Protein AF-A0A603BIN3-F1 (afdb_monomer_lite)

InterPro domains:
  IPR022747 Salmonella outer protein D [PF11047] (1-316)

Foldseek 3Di:
DWFWFAPDPPDIDTHDLLLVLQCLDPPLCSNLPDPCPPVVCVVPDPVCSSVVSVVSSCQLQNDPDDDDDPFDFQCSVLLSLQSLLSRLVRTDPVQSVQFDWDADPVNQKTFTGRNNDGSDMDGPLSNLLADPPFDFDDDDPLLVVLLSVLSNLLSVCCRHPVVLVNVHPVSSLCSSQVDPVNLQSVCCVFPVPADLPHDAFEDDPPDDPVLQQLLCLLPLRHGDLQASQLQKGWDDDPNDIDIAGRGLSSLLSNPPGDRGNVCRHVSSVSSVSSVRSRVSCVVSVVVNVVVVVVRCVVRVNDSQYDHPSHHPNHNGD

Secondary structure (DSSP, 8-state):
--EEEE-STT-EEEE-HHHHHHHT-S-HHHHH--TT-HHHHTTS-GGGHHHHHHHHHHHHH-S---SPPSS-B--HHHHHHHHHHHHHHHB-HHHHTTEEEEE-TTS-EEEEEETTEEEEEEEHHHHHT--TT---PPPPHHHHHHHHHHHHHHHHHHHH-THHHHH-HHHHHHHHHT-HHHHHHHHHHH-TTS-TTPPPEEP-----HHHHHHHGGGGTT---TTTTTTTEEEEEETTEEEEEEPPHHHHHHHHT---BGGGHHHHHHHHHHHHHHHHHHHHTHHHHHHHHHHHHHHTTT---EEBTTB---SS--

Radius of gyration: 22.63 Å; chains: 1; bounding box: 51×46×71 Å

Sequence (317 aa):
MPVTLSFGNHHNYTLNESRLAHLLSADKEKAIHMGKWDKVQDHFRAEKKDHALDVLYAIIHGQGRGEPGEMEVNVEDMGKIYAFKRLQHLACPAHQDLFNIKMDASQTQFLFMVGDTVISQSKIQDILNISDNAMVASMSREERQLFLRICEMIGATMTWHPELLQGSVSTLRKEVTSNVQIKAAVYEMMRPAEAPDHQFIEWQDTLTENEKSMLACINAGNFDTITQFCKIGYREVQGEVAFSMVHPCISYLLHTYSPFAEFKETNAGFLNKLNQDYNDYHTNKMFIDVILENIYLTHERSLHIGKNGCSRNILLA

Structure (mmCIF, N/CA/C/O backbone):
data_AF-A0A603BIN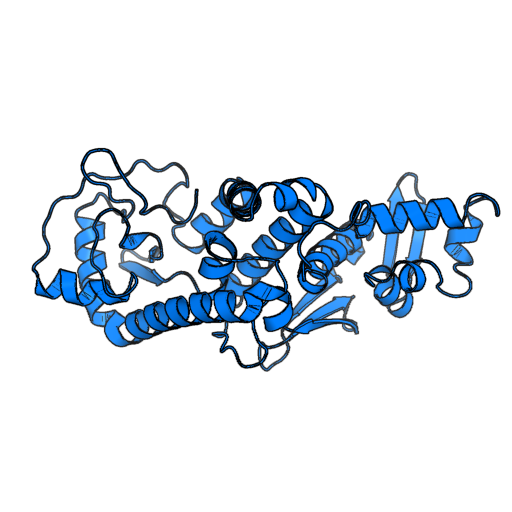3-F1
#
_entry.id   AF-A0A603BIN3-F1
#
loop_
_atom_site.group_PDB
_atom_site.id
_atom_site.type_symbol
_atom_site.label_atom_id
_atom_site.label_alt_id
_atom_site.label_comp_id
_atom_site.label_asym_id
_atom_site.label_entity_id
_atom_site.label_seq_id
_atom_site.pdbx_PDB_ins_code
_atom_site.Cartn_x
_atom_site.Cartn_y
_atom_site.Cartn_z
_atom_site.occupancy
_atom_site.B_iso_or_equiv
_atom_site.auth_seq_id
_atom_site.auth_comp_id
_atom_site.auth_asym_id
_atom_site.auth_atom_id
_atom_site.pdbx_PDB_model_num
ATOM 1 N N . MET A 1 1 ? 21.151 -15.759 -16.822 1.00 70.12 1 MET A N 1
ATOM 2 C CA . MET A 1 1 ? 20.086 -16.384 -17.613 1.00 70.12 1 MET A CA 1
ATOM 3 C C . MET A 1 1 ? 19.384 -15.336 -18.464 1.00 70.12 1 MET A C 1
ATOM 5 O O . MET A 1 1 ? 18.870 -14.363 -17.924 1.00 70.12 1 MET A O 1
ATOM 9 N N . PRO A 1 2 ? 19.374 -15.504 -19.792 1.00 79.31 2 PRO A N 1
ATOM 10 C CA . PRO A 1 2 ? 18.749 -14.529 -20.665 1.00 79.31 2 PRO A CA 1
ATOM 11 C C . PRO A 1 2 ? 17.214 -14.634 -20.625 1.00 79.31 2 PRO A C 1
ATOM 13 O O . PRO A 1 2 ? 16.666 -15.731 -20.556 1.00 79.31 2 PRO A O 1
ATOM 16 N N . VAL A 1 3 ? 16.530 -13.493 -20.698 1.00 80.94 3 VAL A N 1
ATOM 17 C CA . VAL A 1 3 ? 15.067 -13.381 -20.726 1.00 80.94 3 VAL A CA 1
ATOM 18 C C . VAL A 1 3 ? 14.608 -12.971 -22.110 1.00 80.94 3 VAL A C 1
ATOM 20 O O . VAL A 1 3 ? 15.116 -12.015 -22.693 1.00 80.94 3 VAL A O 1
ATOM 23 N N . THR A 1 4 ? 13.598 -13.663 -22.619 1.00 81.44 4 THR A N 1
ATOM 24 C CA . THR A 1 4 ? 12.912 -13.279 -23.853 1.00 81.44 4 THR A CA 1
ATOM 25 C C . THR A 1 4 ? 11.761 -12.316 -23.565 1.00 81.44 4 THR A C 1
ATOM 27 O O . THR A 1 4 ? 10.825 -12.677 -22.853 1.00 81.44 4 THR A O 1
ATOM 30 N N . LEU A 1 5 ? 11.835 -11.111 -24.133 1.00 79.00 5 LEU A N 1
ATOM 31 C CA . LEU A 1 5 ? 10.734 -10.153 -24.226 1.00 79.00 5 LEU A CA 1
ATOM 32 C C . LEU A 1 5 ? 9.906 -10.421 -25.490 1.00 79.00 5 LEU A C 1
ATOM 34 O O . LEU A 1 5 ? 10.480 -10.707 -26.539 1.00 79.00 5 LEU A O 1
ATOM 38 N N . SER A 1 6 ? 8.584 -10.304 -25.404 1.00 77.25 6 SER A N 1
ATOM 39 C CA . SER A 1 6 ? 7.621 -10.505 -26.488 1.00 77.25 6 SER A CA 1
ATOM 40 C C . SER A 1 6 ? 6.896 -9.196 -26.796 1.00 77.25 6 SER A C 1
ATOM 42 O O . SER A 1 6 ? 6.172 -8.673 -25.954 1.00 77.25 6 SER A O 1
ATOM 44 N N . PHE A 1 7 ? 7.026 -8.706 -28.030 1.00 68.88 7 PHE A N 1
ATOM 45 C CA . PHE A 1 7 ? 6.393 -7.459 -28.491 1.00 68.88 7 PHE A CA 1
ATOM 46 C C . PHE A 1 7 ? 5.189 -7.697 -29.418 1.00 68.88 7 PHE A C 1
ATOM 48 O O . PHE A 1 7 ? 4.748 -6.790 -30.121 1.00 68.88 7 PHE A O 1
ATOM 55 N N . GLY A 1 8 ? 4.646 -8.920 -29.424 1.00 62.53 8 GLY A N 1
ATOM 56 C CA . GLY A 1 8 ? 3.551 -9.324 -30.311 1.00 62.53 8 GLY A CA 1
ATOM 57 C C . GLY A 1 8 ? 4.027 -9.740 -31.709 1.00 62.53 8 GLY A C 1
ATOM 58 O O . GLY A 1 8 ? 5.200 -9.610 -32.058 1.00 62.53 8 GLY A O 1
ATOM 59 N N . ASN A 1 9 ? 3.122 -10.307 -32.515 1.00 61.75 9 ASN A N 1
ATOM 60 C CA . ASN A 1 9 ? 3.393 -10.756 -33.892 1.00 61.75 9 ASN A CA 1
ATOM 61 C C . ASN A 1 9 ? 4.650 -11.643 -34.040 1.00 61.75 9 ASN A C 1
ATOM 63 O O . ASN A 1 9 ? 5.396 -11.490 -35.002 1.00 61.75 9 ASN A O 1
ATOM 67 N N . HIS A 1 10 ? 4.919 -12.535 -33.078 1.00 61.03 10 HIS A N 1
ATOM 68 C CA . HIS A 1 10 ? 6.111 -13.405 -33.023 1.00 61.03 10 HIS A CA 1
ATOM 69 C C . HIS A 1 10 ? 7.473 -12.686 -32.942 1.00 61.03 10 HIS A C 1
ATOM 71 O O . HIS A 1 10 ? 8.512 -13.321 -33.127 1.00 61.03 10 HIS A O 1
ATOM 77 N N . HIS A 1 11 ? 7.498 -11.389 -32.625 1.00 67.62 11 HIS A N 1
ATOM 78 C CA . HIS A 1 11 ? 8.741 -10.648 -32.421 1.00 67.62 11 HIS A CA 1
ATOM 79 C C . HIS A 1 11 ? 9.202 -10.809 -30.970 1.00 67.62 11 HIS A C 1
ATOM 81 O O . HIS A 1 11 ? 8.658 -10.196 -30.048 1.00 67.62 11 HIS A O 1
ATOM 87 N N . ASN A 1 12 ? 10.210 -11.661 -30.792 1.00 72.06 12 ASN A N 1
ATOM 88 C CA . ASN A 1 12 ? 10.775 -12.037 -29.504 1.00 72.06 12 ASN A CA 1
ATOM 89 C C . ASN A 1 12 ? 12.244 -11.613 -29.422 1.00 72.06 12 ASN A C 1
ATOM 91 O O . ASN A 1 12 ? 13.013 -11.877 -30.346 1.00 72.06 12 ASN A O 1
ATOM 95 N N . TYR A 1 13 ? 12.658 -11.027 -28.298 1.00 73.50 13 TYR A N 1
ATOM 96 C CA . TYR A 1 13 ? 14.035 -10.581 -28.093 1.00 73.50 13 TYR A CA 1
ATOM 97 C C . TYR A 1 13 ? 14.613 -11.099 -26.798 1.00 73.50 13 TYR A C 1
ATOM 99 O O . TYR A 1 13 ? 14.139 -10.795 -25.708 1.00 73.50 13 TYR A O 1
ATOM 107 N N . THR A 1 14 ? 15.695 -11.847 -26.933 1.00 78.31 14 THR A N 1
ATOM 108 C CA . THR A 1 14 ? 16.419 -12.416 -25.808 1.00 78.31 14 THR A CA 1
ATOM 109 C C . THR A 1 14 ? 17.471 -11.424 -25.314 1.00 78.31 14 THR A C 1
ATOM 111 O O . THR A 1 14 ? 18.446 -11.130 -26.010 1.00 78.31 14 THR A O 1
ATOM 114 N N . LEU A 1 15 ? 17.261 -10.899 -24.110 1.00 78.31 15 LEU A N 1
ATOM 115 C CA . LEU A 1 15 ? 18.126 -9.946 -23.423 1.00 78.31 15 LEU A CA 1
ATOM 116 C C . LEU A 1 15 ? 18.819 -10.617 -22.237 1.00 78.31 15 LEU A C 1
ATOM 118 O O . LEU A 1 15 ? 18.271 -11.518 -21.613 1.00 78.31 15 LEU A O 1
ATOM 122 N N . ASN A 1 16 ? 20.034 -10.176 -21.922 1.00 82.94 16 ASN A N 1
ATOM 123 C CA . ASN A 1 16 ? 20.715 -10.558 -20.687 1.00 82.94 16 ASN A CA 1
ATOM 124 C C . ASN A 1 16 ? 20.415 -9.546 -19.568 1.00 82.94 16 ASN A C 1
ATOM 126 O O . ASN A 1 16 ? 19.819 -8.494 -19.795 1.00 82.94 16 ASN A O 1
ATOM 130 N N . GLU A 1 17 ? 20.865 -9.856 -18.362 1.00 81.44 17 GLU A N 1
ATOM 131 C CA . GLU A 1 17 ? 20.575 -9.096 -17.147 1.00 81.44 17 GLU A CA 1
ATOM 132 C C . GLU A 1 17 ? 21.136 -7.677 -17.180 1.00 81.44 17 GLU A C 1
ATOM 134 O O . GLU A 1 17 ? 20.460 -6.748 -16.752 1.00 81.44 17 GLU A O 1
ATOM 139 N N . SER A 1 18 ? 22.325 -7.485 -17.761 1.00 81.12 18 SER A N 1
ATOM 140 C CA . SER A 1 18 ? 22.892 -6.148 -17.967 1.00 81.12 18 SER A CA 1
ATOM 141 C C . SER A 1 18 ? 21.968 -5.289 -18.839 1.00 81.12 18 SER A C 1
ATOM 143 O O . SER A 1 18 ? 21.665 -4.157 -18.478 1.00 81.12 18 SER A O 1
ATOM 145 N N . ARG A 1 19 ? 21.427 -5.835 -19.937 1.00 78.50 19 ARG A N 1
ATOM 146 C CA . ARG A 1 19 ? 20.464 -5.116 -20.790 1.00 78.50 19 ARG A CA 1
ATOM 147 C C . ARG A 1 19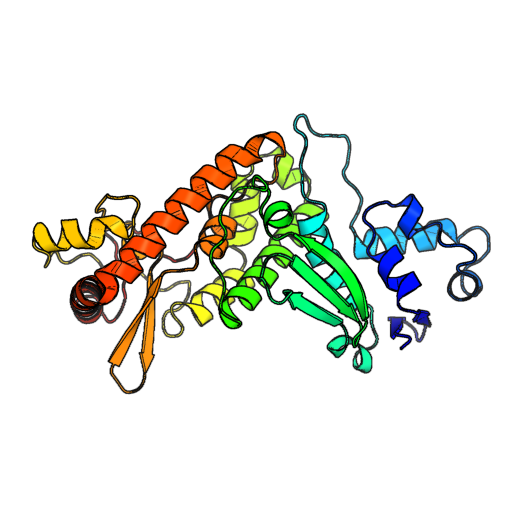 ? 19.158 -4.791 -20.077 1.00 78.50 19 ARG A C 1
ATOM 149 O O . ARG A 1 19 ? 18.633 -3.698 -20.254 1.00 78.50 19 ARG A O 1
ATOM 156 N N . LEU A 1 20 ? 18.663 -5.698 -19.240 1.00 81.50 20 LEU A N 1
ATOM 157 C CA . LEU A 1 20 ? 17.475 -5.442 -18.422 1.00 81.50 20 LEU A CA 1
ATOM 158 C C . LEU A 1 20 ? 17.729 -4.354 -17.366 1.00 81.50 20 LEU A C 1
ATOM 160 O O . LEU A 1 20 ? 16.880 -3.489 -17.182 1.00 81.50 20 LEU A O 1
ATOM 164 N N . ALA A 1 21 ? 18.903 -4.350 -16.725 1.00 82.00 21 ALA A N 1
ATOM 165 C CA . ALA A 1 21 ? 19.296 -3.329 -15.750 1.00 82.00 21 ALA A CA 1
ATOM 166 C C . ALA A 1 21 ? 19.332 -1.922 -16.366 1.00 82.00 21 ALA A C 1
ATOM 168 O O . ALA A 1 21 ? 18.879 -0.955 -15.760 1.00 82.00 21 ALA A O 1
ATOM 169 N N . HIS A 1 22 ? 19.839 -1.812 -17.591 1.00 82.62 22 HIS A N 1
ATOM 170 C CA . HIS A 1 22 ? 19.834 -0.558 -18.334 1.00 82.62 22 HIS A CA 1
ATOM 171 C C . HIS A 1 22 ? 18.425 -0.137 -18.767 1.00 82.62 22 HIS A C 1
ATOM 173 O O . HIS A 1 22 ? 18.087 1.025 -18.585 1.00 82.62 22 HIS A O 1
ATOM 179 N N . LEU A 1 23 ? 17.580 -1.052 -19.265 1.00 81.44 23 LEU A N 1
ATOM 180 C CA . LEU A 1 23 ? 16.178 -0.732 -19.584 1.00 81.44 23 LEU A CA 1
ATOM 181 C C . LEU A 1 23 ? 15.398 -0.220 -18.365 1.00 81.44 23 LEU A C 1
ATOM 183 O O . LEU A 1 23 ? 14.496 0.597 -18.516 1.00 81.44 23 LEU A O 1
ATOM 187 N N . LEU A 1 24 ? 15.745 -0.692 -17.167 1.00 84.50 24 LEU A N 1
ATOM 188 C CA . LEU A 1 24 ? 15.147 -0.252 -15.907 1.00 84.50 24 LEU A CA 1
ATOM 189 C C . LEU A 1 24 ? 15.676 1.114 -15.422 1.00 84.50 24 LEU A C 1
ATOM 191 O O . LEU A 1 24 ? 15.134 1.673 -14.472 1.00 84.50 24 LEU A O 1
ATOM 195 N N . SER A 1 25 ? 16.721 1.664 -16.045 1.00 81.12 25 SER A N 1
ATOM 196 C CA . SER A 1 25 ? 17.271 2.978 -15.697 1.00 81.12 25 SER A CA 1
ATOM 197 C C . SER A 1 25 ? 16.285 4.099 -16.028 1.00 81.12 25 SER A C 1
ATOM 199 O O . SER A 1 25 ? 15.786 4.159 -17.149 1.00 81.12 25 SER A O 1
ATOM 201 N N . ALA A 1 26 ? 16.062 5.016 -15.083 1.00 78.25 26 ALA A N 1
ATOM 202 C CA . ALA A 1 26 ? 15.279 6.235 -15.312 1.00 78.25 26 ALA A CA 1
ATOM 203 C C . ALA A 1 26 ? 16.036 7.282 -16.152 1.00 78.25 26 ALA A C 1
ATOM 205 O O . ALA A 1 26 ? 15.433 8.176 -16.736 1.00 78.25 26 ALA A O 1
ATOM 206 N N . ASP A 1 27 ? 17.365 7.180 -16.232 1.00 79.38 27 ASP A N 1
ATOM 207 C CA . ASP A 1 27 ? 18.155 7.948 -17.192 1.00 79.38 27 ASP A CA 1
ATOM 208 C C . ASP A 1 27 ? 17.904 7.402 -18.605 1.00 79.38 27 ASP A C 1
ATOM 210 O O . ASP A 1 27 ? 18.324 6.287 -18.941 1.00 79.38 27 ASP A O 1
ATOM 214 N N . LYS A 1 28 ? 17.218 8.214 -19.418 1.00 76.75 28 LYS A N 1
ATOM 215 C CA . LYS A 1 28 ? 16.859 7.907 -20.803 1.00 76.75 28 LYS A CA 1
ATOM 216 C C . LYS A 1 28 ? 18.087 7.644 -21.672 1.00 76.75 28 LYS A C 1
ATOM 218 O O . LYS A 1 28 ? 18.056 6.704 -22.464 1.00 76.75 28 LYS A O 1
ATOM 223 N N . GLU A 1 29 ? 19.166 8.412 -21.520 1.00 74.81 29 GLU A N 1
ATOM 224 C CA . GLU A 1 29 ? 20.391 8.174 -22.288 1.00 74.81 29 GLU A CA 1
ATOM 225 C C . GLU A 1 29 ? 20.991 6.824 -21.910 1.00 74.81 29 GLU A C 1
ATOM 227 O O . GLU A 1 29 ? 21.304 6.022 -22.784 1.00 74.81 29 GLU A O 1
ATOM 232 N N . LYS A 1 30 ? 21.058 6.502 -20.618 1.00 74.44 30 LYS A N 1
ATOM 233 C CA . LYS A 1 30 ? 21.558 5.200 -20.153 1.00 74.44 30 LYS A CA 1
ATOM 234 C C . LYS A 1 30 ? 20.664 4.019 -20.556 1.00 74.44 30 LYS A C 1
ATOM 236 O O . LYS A 1 30 ? 21.187 2.918 -20.766 1.00 74.44 30 LYS A O 1
ATOM 241 N N . ALA A 1 31 ? 19.351 4.227 -20.655 1.00 68.06 31 ALA A N 1
ATOM 242 C CA . ALA A 1 31 ? 18.380 3.211 -21.059 1.00 68.06 31 ALA A CA 1
ATOM 243 C C . ALA A 1 31 ? 18.365 2.959 -22.577 1.00 68.06 31 ALA A C 1
ATOM 245 O O . ALA A 1 31 ? 18.163 1.822 -23.006 1.00 68.06 31 ALA A O 1
ATOM 246 N N . ILE A 1 32 ? 18.601 3.998 -23.385 1.00 67.31 32 ILE A N 1
ATOM 247 C CA . ILE A 1 32 ? 18.552 3.946 -24.856 1.00 67.31 32 ILE A CA 1
ATOM 248 C C . ILE A 1 32 ? 19.940 3.707 -25.466 1.00 67.31 32 ILE A C 1
ATOM 250 O O . ILE A 1 32 ? 20.083 2.896 -26.383 1.00 67.31 32 ILE A O 1
ATOM 254 N N . HIS A 1 33 ? 20.988 4.348 -24.945 1.00 64.12 33 HIS A N 1
ATOM 255 C CA . HIS A 1 33 ? 22.365 4.253 -25.443 1.00 64.12 33 HIS A CA 1
ATOM 256 C C . HIS A 1 33 ? 23.145 3.113 -24.791 1.00 64.12 33 HIS A C 1
ATOM 258 O O . HIS A 1 33 ? 24.267 3.255 -24.304 1.00 64.12 33 HIS A O 1
ATOM 264 N N . MET A 1 34 ? 22.565 1.922 -24.853 1.00 55.22 34 MET A N 1
ATOM 265 C CA . MET A 1 34 ? 23.318 0.696 -24.663 1.00 55.22 34 MET A CA 1
ATOM 266 C C . MET A 1 34 ? 24.094 0.399 -25.941 1.00 55.22 34 MET A C 1
ATOM 268 O O . MET A 1 34 ? 23.491 0.239 -27.003 1.00 55.22 34 MET A O 1
ATOM 272 N N . GLY A 1 35 ? 25.425 0.313 -25.860 1.00 53.34 35 GLY A N 1
ATOM 273 C CA . GLY A 1 35 ? 26.261 -0.052 -27.004 1.00 53.34 35 GLY A CA 1
ATOM 274 C C . GLY A 1 35 ? 25.661 -1.214 -27.806 1.00 53.34 35 GLY A C 1
ATOM 275 O O . GLY A 1 35 ? 25.198 -2.192 -27.221 1.00 53.34 35 GLY A O 1
ATOM 276 N N . LYS A 1 36 ? 25.635 -1.058 -29.138 1.00 46.38 36 LYS A N 1
ATOM 277 C CA . LYS A 1 36 ? 25.139 -2.024 -30.129 1.00 46.38 36 LYS A CA 1
ATOM 278 C C . LYS A 1 36 ? 24.019 -2.925 -29.592 1.00 46.38 36 LYS A C 1
ATOM 280 O O . LYS A 1 36 ? 24.185 -4.117 -29.303 1.00 46.38 36 LYS A O 1
ATOM 285 N N . TRP A 1 37 ? 22.827 -2.342 -29.531 1.00 58.44 37 TRP A N 1
ATOM 286 C CA . TRP A 1 37 ? 21.527 -3.013 -29.456 1.00 58.44 37 TRP A CA 1
ATOM 287 C C . TRP A 1 37 ? 21.259 -3.863 -30.726 1.00 58.44 37 TRP A C 1
ATOM 289 O O . TRP A 1 37 ? 20.126 -3.937 -31.195 1.00 58.44 37 TRP A O 1
ATOM 299 N N . ASP A 1 38 ? 22.306 -4.497 -31.283 1.00 53.81 38 ASP A N 1
ATOM 300 C CA . ASP A 1 38 ? 22.398 -5.056 -32.637 1.00 53.81 38 ASP A CA 1
ATOM 301 C C . ASP A 1 38 ? 21.171 -5.916 -32.945 1.00 53.81 38 ASP A C 1
ATOM 303 O O . ASP A 1 38 ? 20.470 -5.667 -33.910 1.00 53.81 38 ASP A O 1
ATOM 307 N N . LYS A 1 39 ? 20.780 -6.808 -32.031 1.00 53.91 39 LYS A N 1
ATOM 308 C CA . LYS A 1 39 ? 19.708 -7.781 -32.292 1.00 53.91 39 LYS A CA 1
ATOM 309 C C . LYS A 1 39 ? 18.284 -7.231 -32.331 1.00 53.91 39 LYS A C 1
ATOM 311 O O . LYS A 1 39 ? 17.450 -7.822 -32.996 1.00 53.91 39 LYS A O 1
ATOM 316 N N . VAL A 1 40 ? 17.963 -6.168 -31.596 1.00 54.62 40 VAL A N 1
ATOM 317 C CA . VAL A 1 40 ? 16.626 -5.544 -31.698 1.00 54.62 40 VAL A CA 1
ATOM 318 C C . VAL A 1 40 ? 16.640 -4.526 -32.829 1.00 54.62 40 VAL A C 1
ATOM 320 O O . VAL A 1 40 ? 15.685 -4.430 -33.590 1.00 54.62 40 VAL A O 1
ATOM 323 N N . GLN A 1 41 ? 17.763 -3.823 -32.987 1.00 52.53 41 GLN A N 1
ATOM 324 C CA . GLN A 1 41 ? 18.012 -2.918 -34.096 1.00 52.53 41 GLN A CA 1
ATOM 325 C C . GLN A 1 41 ? 17.954 -3.615 -35.464 1.00 52.53 41 GLN A C 1
ATOM 327 O O . GLN A 1 41 ? 17.547 -2.970 -36.418 1.00 52.53 41 GLN A O 1
ATOM 332 N N . ASP A 1 42 ? 18.302 -4.896 -35.583 1.00 61.19 42 ASP A N 1
ATOM 333 C CA . ASP A 1 42 ? 18.265 -5.643 -36.853 1.00 61.19 42 ASP A CA 1
ATOM 334 C C . ASP A 1 42 ? 16.852 -5.791 -37.448 1.00 61.19 42 ASP A C 1
ATOM 336 O O . ASP A 1 42 ? 16.703 -6.002 -38.651 1.00 61.19 42 ASP A O 1
ATOM 340 N N . HIS A 1 43 ? 15.805 -5.629 -36.634 1.00 63.03 43 HIS A N 1
ATOM 341 C CA . HIS A 1 43 ? 14.409 -5.694 -37.081 1.00 63.03 43 HIS A CA 1
ATOM 342 C C . HIS A 1 43 ? 13.811 -4.323 -37.421 1.00 63.03 43 HIS A C 1
ATOM 344 O O . HIS A 1 43 ? 12.725 -4.247 -37.998 1.00 63.03 43 HIS A O 1
ATOM 350 N N . PHE A 1 44 ? 14.517 -3.235 -37.104 1.00 64.19 44 PHE A N 1
ATOM 351 C CA . PHE A 1 44 ? 14.115 -1.878 -37.453 1.00 64.19 44 PHE A CA 1
ATOM 352 C C . PHE A 1 44 ? 15.081 -1.308 -38.490 1.00 64.19 44 PHE A C 1
ATOM 354 O O . PHE A 1 44 ? 16.300 -1.442 -38.392 1.00 64.19 44 PHE A O 1
ATOM 361 N N . ARG A 1 45 ? 14.544 -0.614 -39.499 1.00 59.31 45 ARG A N 1
ATOM 362 C CA . ARG A 1 45 ? 15.389 0.143 -40.437 1.00 59.31 45 ARG A CA 1
ATOM 363 C C . ARG A 1 45 ? 16.294 1.092 -39.656 1.00 59.31 45 ARG A C 1
ATOM 365 O O . ARG A 1 45 ? 15.861 1.631 -38.640 1.00 59.31 45 ARG A O 1
ATOM 372 N N . ALA A 1 46 ? 17.518 1.317 -40.139 1.00 63.50 46 ALA A N 1
ATOM 373 C CA . ALA A 1 46 ? 18.511 2.158 -39.464 1.00 63.50 46 ALA A CA 1
ATOM 374 C C . ALA A 1 46 ? 17.936 3.517 -39.020 1.00 63.50 46 ALA A C 1
ATOM 376 O O . ALA A 1 46 ? 18.135 3.913 -37.879 1.00 63.50 46 ALA A O 1
ATOM 377 N N . GLU A 1 47 ? 17.120 4.146 -39.869 1.00 65.81 47 GLU A N 1
ATOM 378 C CA . GLU A 1 47 ? 16.419 5.415 -39.613 1.00 65.81 47 GLU A CA 1
ATOM 379 C C . GLU A 1 47 ? 15.277 5.374 -38.570 1.00 65.81 47 GLU A C 1
ATOM 381 O O . GLU A 1 47 ? 14.701 6.411 -38.249 1.00 65.81 47 GLU A O 1
ATOM 386 N N . LYS A 1 48 ? 14.889 4.195 -38.064 1.00 66.88 48 LYS A N 1
ATOM 387 C CA . LYS A 1 48 ? 13.780 3.999 -37.105 1.00 66.88 48 LYS A CA 1
ATOM 388 C C . LYS A 1 48 ? 14.223 3.398 -35.769 1.00 66.88 48 LYS A C 1
ATOM 390 O O . LYS A 1 48 ? 13.384 3.205 -34.894 1.00 66.88 48 LYS A O 1
ATOM 395 N N . LYS A 1 49 ? 15.518 3.110 -35.607 1.00 65.44 49 LYS A N 1
ATOM 396 C CA . LYS A 1 49 ? 16.083 2.467 -34.410 1.00 65.44 49 LYS A CA 1
ATOM 397 C C . LYS A 1 49 ? 15.902 3.323 -33.158 1.00 65.44 49 LYS A C 1
ATOM 399 O O . LYS A 1 49 ? 15.377 2.826 -32.166 1.00 65.44 49 LYS A O 1
ATOM 404 N N . ASP A 1 50 ? 16.260 4.600 -33.242 1.00 65.88 50 ASP A N 1
ATOM 405 C CA . ASP A 1 50 ? 16.135 5.536 -32.119 1.00 65.88 50 ASP A CA 1
ATOM 406 C C . ASP A 1 50 ? 14.665 5.727 -31.731 1.00 65.88 50 ASP A C 1
ATOM 408 O O . ASP A 1 50 ? 14.310 5.641 -30.561 1.00 65.88 50 ASP A O 1
ATOM 412 N N . HIS A 1 51 ? 13.778 5.823 -32.727 1.00 70.00 51 HIS A N 1
ATOM 413 C CA . HIS A 1 51 ? 12.338 5.913 -32.496 1.00 70.00 51 HIS A CA 1
ATOM 414 C C . HIS A 1 51 ? 11.761 4.670 -31.797 1.00 70.00 51 HIS A C 1
ATOM 416 O O . HIS A 1 51 ? 10.937 4.795 -30.897 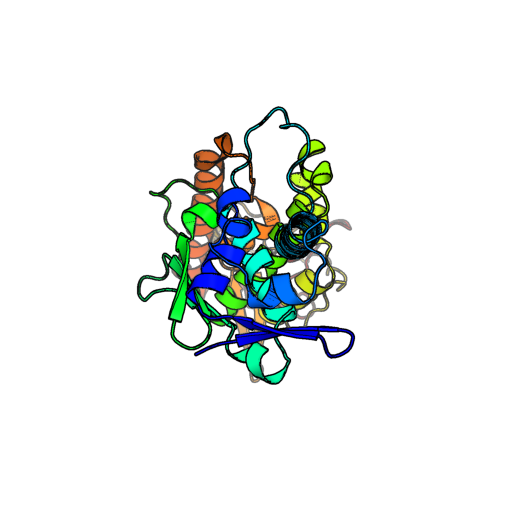1.00 70.00 51 HIS A O 1
ATOM 422 N N . ALA A 1 52 ? 12.186 3.462 -32.178 1.00 70.12 52 ALA A N 1
ATOM 423 C CA . ALA A 1 52 ? 11.734 2.236 -31.521 1.00 70.12 52 ALA A CA 1
ATOM 424 C C . ALA A 1 52 ? 12.209 2.152 -30.060 1.00 70.12 52 ALA A C 1
ATOM 426 O O . ALA A 1 52 ? 11.466 1.681 -29.199 1.00 70.12 52 ALA A O 1
ATOM 427 N N . LEU A 1 53 ? 13.425 2.629 -29.776 1.00 70.38 53 LEU A N 1
ATOM 428 C CA . LEU A 1 53 ? 13.965 2.702 -28.418 1.00 70.38 53 LEU A CA 1
ATOM 429 C C . LEU A 1 53 ? 13.266 3.769 -27.573 1.00 70.38 53 LEU A C 1
ATOM 431 O O . LEU A 1 53 ? 12.960 3.505 -26.414 1.00 70.38 53 LEU A O 1
ATOM 435 N N . ASP A 1 54 ? 12.937 4.920 -28.157 1.00 72.75 54 ASP A N 1
ATOM 436 C CA . ASP A 1 54 ? 12.112 5.945 -27.514 1.00 72.75 54 ASP A CA 1
ATOM 437 C C . ASP A 1 54 ? 10.725 5.408 -27.149 1.00 72.75 54 ASP A C 1
ATOM 439 O O . ASP A 1 54 ? 10.237 5.636 -26.043 1.00 72.75 54 ASP A O 1
ATOM 443 N N . VAL A 1 55 ? 10.095 4.657 -28.058 1.00 76.19 55 VAL A N 1
ATOM 444 C CA . VAL A 1 55 ? 8.799 4.015 -27.806 1.00 76.19 55 VAL A CA 1
ATOM 445 C C . VAL A 1 55 ? 8.923 2.949 -26.719 1.00 76.19 55 VAL A C 1
ATOM 447 O O . VAL A 1 55 ? 8.077 2.895 -25.831 1.00 76.19 55 VAL A O 1
ATOM 450 N N . LEU A 1 56 ? 9.977 2.127 -26.733 1.00 76.19 56 LEU A N 1
ATOM 451 C CA . LEU A 1 56 ? 10.221 1.131 -25.685 1.00 76.19 56 LEU A CA 1
ATOM 452 C C . LEU A 1 56 ? 10.429 1.788 -24.316 1.00 76.19 56 LEU A C 1
ATOM 454 O O . LEU A 1 56 ? 9.833 1.355 -23.331 1.00 76.19 56 LEU A O 1
ATOM 458 N N . TYR A 1 57 ? 11.232 2.850 -24.265 1.00 77.75 57 TYR A N 1
ATOM 459 C CA . TYR A 1 57 ? 11.424 3.644 -23.061 1.00 77.75 57 TYR A CA 1
ATOM 460 C C . TYR A 1 57 ? 10.087 4.204 -22.570 1.00 77.75 57 TYR A C 1
ATOM 462 O O . TYR A 1 57 ? 9.747 4.025 -21.406 1.00 77.75 57 TYR A O 1
ATOM 470 N N . ALA A 1 58 ? 9.273 4.774 -23.464 1.00 77.12 58 ALA A N 1
ATOM 471 C CA . ALA A 1 58 ? 7.953 5.289 -23.115 1.00 77.12 58 ALA A CA 1
ATOM 472 C C . ALA A 1 58 ? 6.974 4.194 -22.653 1.00 77.12 58 ALA A C 1
ATOM 474 O O . ALA A 1 58 ? 6.115 4.440 -21.812 1.00 77.12 58 ALA A O 1
ATOM 475 N N . ILE A 1 59 ? 7.100 2.963 -23.153 1.00 80.88 59 ILE A N 1
ATOM 476 C CA . ILE A 1 59 ? 6.312 1.817 -22.678 1.00 80.88 59 ILE A CA 1
ATOM 477 C C . ILE A 1 59 ? 6.723 1.412 -21.256 1.00 80.88 59 ILE A C 1
ATOM 479 O O . ILE A 1 59 ? 5.870 0.942 -20.506 1.00 80.88 59 ILE A O 1
ATOM 483 N N . ILE A 1 60 ? 7.994 1.546 -20.880 1.00 78.88 60 ILE A N 1
ATOM 484 C CA . ILE A 1 60 ? 8.495 1.121 -19.563 1.00 78.88 60 ILE A CA 1
ATOM 485 C C . ILE A 1 60 ? 8.325 2.235 -18.521 1.00 78.88 60 ILE A C 1
ATOM 487 O O . ILE A 1 60 ? 7.841 1.974 -17.423 1.00 78.88 60 ILE A O 1
ATOM 491 N N . HIS A 1 61 ? 8.681 3.466 -18.885 1.00 78.12 61 HIS A N 1
ATOM 492 C CA . HIS A 1 61 ? 8.796 4.620 -17.987 1.00 78.12 61 HIS A CA 1
ATOM 493 C C . HIS A 1 61 ? 7.723 5.694 -18.205 1.00 78.12 61 HIS A C 1
ATOM 495 O O . HIS A 1 61 ? 7.677 6.654 -17.443 1.00 78.12 61 HIS A O 1
ATOM 501 N N . GLY A 1 62 ? 6.862 5.541 -19.219 1.00 73.06 62 GLY A N 1
ATOM 502 C CA . GLY A 1 62 ? 5.866 6.536 -19.633 1.00 73.06 62 GLY A CA 1
ATOM 503 C C . GLY A 1 62 ? 6.426 7.643 -20.525 1.00 73.06 62 GLY A C 1
ATOM 504 O O . GLY A 1 62 ? 7.620 7.701 -20.828 1.00 73.06 62 GLY A O 1
ATOM 505 N N . GLN A 1 63 ? 5.550 8.548 -20.965 1.00 62.97 63 GLN A N 1
ATOM 506 C CA . GLN A 1 63 ? 6.006 9.798 -21.567 1.00 62.97 63 GLN A CA 1
ATOM 507 C C . GLN A 1 63 ? 6.626 10.614 -20.433 1.00 62.97 63 GLN A C 1
ATOM 509 O O . GLN A 1 63 ? 5.936 10.924 -19.468 1.00 62.97 63 GLN A O 1
ATOM 514 N N . GLY A 1 64 ? 7.942 10.845 -20.495 1.00 56.28 64 GLY A N 1
ATOM 515 C CA . GLY A 1 64 ? 8.690 11.529 -19.438 1.00 56.28 64 GLY A CA 1
ATOM 516 C C . GLY A 1 64 ? 8.019 12.829 -18.987 1.00 56.28 64 GLY A C 1
ATOM 517 O O . GLY A 1 64 ? 7.167 13.374 -19.688 1.00 56.28 64 GLY A O 1
ATOM 518 N N . ARG A 1 65 ? 8.402 13.320 -17.802 1.00 57.06 65 ARG A N 1
ATOM 519 C CA . ARG A 1 65 ? 7.801 14.528 -17.222 1.00 57.06 65 ARG A CA 1
ATOM 520 C C . ARG A 1 65 ? 7.759 15.647 -18.270 1.00 57.06 65 ARG A C 1
ATOM 522 O O . ARG A 1 65 ? 8.757 15.883 -18.952 1.00 57.06 65 ARG A O 1
ATOM 529 N N . GLY A 1 66 ? 6.597 16.295 -18.393 1.00 52.47 66 GLY A N 1
ATOM 530 C CA . GLY A 1 66 ? 6.459 17.546 -19.139 1.00 52.47 66 GLY A CA 1
ATOM 531 C C . GLY A 1 66 ? 7.351 18.643 -18.550 1.00 52.47 66 GLY A C 1
ATOM 532 O O . GLY A 1 66 ? 8.246 18.363 -17.751 1.00 52.47 66 GLY A O 1
ATOM 533 N N . GLU A 1 67 ? 7.116 19.901 -18.925 1.00 52.41 67 GLU A N 1
ATOM 534 C CA . GLU A 1 67 ? 7.880 21.016 -18.351 1.00 52.41 67 GLU A CA 1
ATOM 535 C C . GLU A 1 67 ? 7.927 20.927 -16.813 1.00 52.41 67 GLU A C 1
ATOM 537 O O . GLU A 1 67 ? 6.925 20.543 -16.194 1.00 52.41 67 GLU A O 1
ATOM 542 N N . PRO A 1 68 ? 9.092 21.202 -16.191 1.00 53.72 68 PRO A N 1
ATOM 543 C CA . PRO A 1 68 ? 9.241 21.087 -14.750 1.00 53.72 68 PRO A CA 1
ATOM 544 C C . PRO A 1 68 ? 8.162 21.923 -14.058 1.00 53.72 68 PRO A C 1
ATOM 546 O O . PRO A 1 68 ? 8.046 23.123 -14.301 1.00 53.72 68 PRO A O 1
ATOM 549 N N . GLY A 1 69 ? 7.355 21.270 -13.218 1.00 60.06 69 GLY A N 1
ATOM 550 C CA . GLY A 1 69 ? 6.432 21.971 -12.330 1.00 60.06 69 GLY A CA 1
ATOM 551 C C . GLY A 1 69 ? 7.196 22.852 -11.337 1.00 60.06 69 GLY A C 1
ATOM 552 O O . GLY A 1 69 ? 8.408 22.718 -11.186 1.00 60.06 69 GLY A O 1
ATOM 553 N N . GLU A 1 70 ? 6.487 23.730 -10.626 1.00 60.75 70 GLU A N 1
ATOM 554 C CA . GLU A 1 70 ? 7.107 24.693 -9.698 1.00 60.75 70 GLU A CA 1
ATOM 555 C C . GLU A 1 70 ? 7.901 24.034 -8.553 1.00 60.75 70 GLU A C 1
ATOM 557 O O . GLU A 1 70 ? 8.815 24.655 -8.016 1.00 60.75 70 GLU A O 1
ATOM 562 N N . MET A 1 71 ? 7.587 22.782 -8.191 1.00 72.19 71 MET A N 1
ATOM 563 C CA . MET A 1 71 ? 8.250 22.042 -7.110 1.00 72.19 71 MET A CA 1
ATOM 564 C C . MET A 1 71 ? 8.957 20.783 -7.612 1.00 72.19 71 MET A C 1
ATOM 566 O O . MET A 1 71 ? 8.415 20.013 -8.409 1.00 72.19 71 MET A O 1
ATOM 570 N N . GLU A 1 72 ? 10.150 20.528 -7.074 1.00 81.81 72 GLU A N 1
ATOM 571 C CA . GLU A 1 72 ? 10.904 19.309 -7.351 1.00 81.81 72 GLU A CA 1
ATOM 572 C C . GLU A 1 72 ? 10.210 18.077 -6.746 1.00 81.81 72 GLU A C 1
ATOM 574 O O . GLU A 1 72 ? 9.758 18.073 -5.597 1.00 81.81 72 GLU A O 1
ATOM 579 N N . VAL A 1 73 ? 10.137 16.999 -7.526 1.00 83.44 73 VAL A N 1
ATOM 580 C CA . VAL A 1 73 ? 9.455 15.757 -7.150 1.00 83.44 73 VAL A CA 1
ATOM 581 C C . VAL A 1 73 ? 10.453 14.595 -7.160 1.00 83.44 73 VAL A C 1
ATOM 583 O O . VAL A 1 73 ? 11.044 14.311 -8.206 1.00 83.44 73 VAL A O 1
ATOM 586 N N . ASN A 1 74 ? 10.573 13.868 -6.048 1.00 85.12 74 ASN A N 1
ATOM 587 C CA . ASN A 1 74 ? 11.451 12.709 -5.869 1.00 85.12 74 ASN A CA 1
ATOM 588 C C . ASN A 1 74 ? 10.670 11.388 -5.996 1.00 85.12 74 ASN A C 1
ATOM 590 O O . ASN A 1 74 ? 10.042 10.939 -5.037 1.00 85.12 74 ASN A O 1
ATOM 594 N N . VAL A 1 75 ? 10.663 10.786 -7.194 1.00 83.81 75 VAL A N 1
ATOM 595 C CA . VAL A 1 75 ? 9.863 9.568 -7.478 1.00 83.81 75 VAL A CA 1
ATOM 596 C C . VAL A 1 75 ? 10.612 8.500 -8.249 1.00 83.81 75 VAL A C 1
ATOM 598 O O . VAL A 1 75 ? 9.987 7.546 -8.702 1.00 83.81 75 VAL A O 1
ATOM 601 N N . GLU A 1 76 ? 11.919 8.655 -8.444 1.00 87.62 76 GLU A N 1
ATOM 602 C CA . GLU A 1 76 ? 12.693 7.721 -9.262 1.00 87.62 76 GLU A CA 1
ATOM 603 C C . GLU A 1 76 ? 12.509 6.279 -8.768 1.00 87.62 76 GLU A C 1
ATOM 605 O O . GLU A 1 76 ? 12.134 5.395 -9.538 1.00 87.62 76 GLU A O 1
ATOM 610 N N . ASP A 1 77 ? 12.664 6.053 -7.464 1.00 92.38 77 ASP A N 1
ATOM 611 C CA . ASP A 1 77 ? 12.525 4.727 -6.865 1.00 92.38 77 ASP A CA 1
ATOM 612 C C . ASP A 1 77 ? 11.080 4.208 -6.830 1.00 92.38 77 ASP A C 1
ATOM 614 O O . ASP A 1 77 ? 10.860 3.007 -6.990 1.00 92.38 77 ASP A O 1
ATOM 618 N N . MET A 1 78 ? 10.087 5.095 -6.702 1.00 93.25 78 MET A N 1
ATOM 619 C CA . MET A 1 78 ? 8.670 4.724 -6.824 1.00 93.25 78 MET A CA 1
ATOM 620 C C . MET A 1 78 ? 8.341 4.289 -8.262 1.00 93.25 78 MET A C 1
ATOM 622 O O . MET A 1 78 ? 7.757 3.229 -8.487 1.00 93.25 78 MET A O 1
ATOM 626 N N . GLY A 1 79 ? 8.778 5.074 -9.251 1.00 90.00 79 GLY A N 1
ATOM 627 C CA . GLY A 1 79 ? 8.611 4.780 -10.673 1.00 90.00 79 GLY A CA 1
ATOM 628 C C . GLY A 1 79 ? 9.331 3.499 -11.090 1.00 90.00 79 GLY A C 1
ATOM 629 O O . GLY A 1 79 ? 8.802 2.731 -11.889 1.00 90.00 79 GLY A O 1
ATOM 630 N N . LYS A 1 80 ? 10.485 3.198 -10.483 1.00 93.62 80 LYS A N 1
ATOM 631 C CA . LYS A 1 80 ? 11.252 1.965 -10.719 1.00 93.62 80 LYS A CA 1
ATOM 632 C C . LYS A 1 80 ? 10.452 0.697 -10.397 1.00 93.62 80 LYS A C 1
ATOM 634 O O . LYS A 1 80 ? 10.568 -0.286 -11.127 1.00 93.62 80 LYS A O 1
ATOM 639 N N . ILE A 1 81 ? 9.605 0.713 -9.360 1.00 95.38 81 ILE A N 1
ATOM 640 C CA . ILE A 1 81 ? 8.717 -0.418 -9.026 1.00 95.38 81 ILE A CA 1
ATOM 641 C C . ILE A 1 81 ? 7.739 -0.689 -10.169 1.00 95.38 81 ILE A C 1
ATOM 643 O O . ILE A 1 81 ? 7.628 -1.826 -10.636 1.00 95.38 81 ILE A O 1
ATOM 647 N N . TYR A 1 82 ? 7.084 0.361 -10.661 1.00 93.88 82 TYR A N 1
ATOM 648 C CA . TYR A 1 82 ? 6.165 0.258 -11.787 1.00 93.88 82 TYR A CA 1
ATOM 649 C C . TYR A 1 82 ? 6.875 -0.143 -13.091 1.00 93.88 82 TYR A C 1
ATOM 651 O O . TYR A 1 82 ? 6.445 -1.074 -13.775 1.00 93.88 82 TYR A O 1
ATOM 659 N N . ALA A 1 83 ? 8.008 0.486 -13.404 1.00 91.06 83 ALA A N 1
ATOM 660 C CA . ALA A 1 83 ? 8.816 0.177 -14.582 1.00 91.06 83 ALA A CA 1
ATOM 661 C C . ALA A 1 83 ? 9.277 -1.291 -14.594 1.00 91.06 83 ALA A C 1
ATOM 663 O O . ALA A 1 83 ? 9.214 -1.964 -15.625 1.00 91.06 83 ALA A O 1
ATOM 664 N N . PHE A 1 84 ? 9.669 -1.833 -13.437 1.00 95.31 84 PHE A N 1
ATOM 665 C CA . PHE A 1 84 ? 10.028 -3.243 -13.306 1.00 95.31 84 PHE A CA 1
ATOM 666 C C . PHE A 1 84 ? 8.843 -4.174 -13.595 1.00 95.31 84 PHE A C 1
ATOM 668 O O . PHE A 1 84 ? 9.002 -5.186 -14.280 1.00 95.31 84 PHE A O 1
ATOM 675 N N . LYS A 1 85 ? 7.638 -3.818 -13.135 1.00 93.56 85 LYS A N 1
ATOM 676 C CA . LYS A 1 85 ? 6.401 -4.562 -13.422 1.00 93.56 85 LYS A CA 1
ATOM 677 C C . LYS A 1 85 ? 6.020 -4.511 -14.900 1.00 93.56 85 LYS A C 1
ATOM 679 O O . LYS A 1 85 ? 5.645 -5.532 -15.477 1.00 93.56 85 LYS A O 1
ATOM 684 N N . ARG A 1 86 ? 6.210 -3.364 -15.554 1.00 90.12 86 ARG A N 1
ATOM 685 C CA . ARG A 1 86 ? 6.053 -3.224 -17.010 1.00 90.12 86 ARG A CA 1
ATOM 686 C C . ARG A 1 86 ? 7.047 -4.093 -17.774 1.00 90.12 86 ARG A C 1
ATOM 688 O O . ARG A 1 86 ? 6.651 -4.775 -18.716 1.00 90.12 86 ARG A O 1
ATOM 695 N N . LEU A 1 87 ? 8.305 -4.131 -17.339 1.00 89.12 87 LEU A N 1
ATOM 696 C CA . LEU A 1 87 ? 9.328 -4.991 -17.932 1.00 89.12 87 LEU A CA 1
ATOM 697 C C . LEU A 1 87 ? 8.995 -6.484 -17.762 1.00 89.12 87 LEU A C 1
ATOM 699 O O . LEU A 1 87 ? 9.137 -7.246 -18.716 1.00 89.12 87 LEU A O 1
ATOM 703 N N . GLN A 1 88 ? 8.485 -6.886 -16.592 1.00 92.06 88 GLN A N 1
ATOM 704 C CA . GLN A 1 88 ? 7.962 -8.236 -16.354 1.00 92.06 88 GLN A CA 1
ATOM 705 C C . GLN A 1 88 ? 6.819 -8.569 -17.325 1.00 92.06 88 GLN A C 1
ATOM 707 O O . GLN A 1 88 ? 6.825 -9.641 -17.921 1.00 92.06 88 GLN A O 1
ATOM 712 N N . HIS A 1 89 ? 5.868 -7.655 -17.537 1.00 88.94 89 HIS A N 1
ATOM 713 C CA . HIS A 1 89 ? 4.738 -7.878 -18.446 1.00 88.94 89 HIS A CA 1
ATOM 714 C C . HIS A 1 89 ? 5.162 -8.037 -19.917 1.00 88.94 89 HIS A C 1
ATOM 716 O O . HIS A 1 89 ? 4.510 -8.749 -20.677 1.00 88.94 89 HIS A O 1
ATOM 722 N N . LEU A 1 90 ? 6.277 -7.413 -20.313 1.00 84.69 90 LEU A N 1
ATOM 723 C CA . LEU A 1 90 ? 6.869 -7.592 -21.639 1.00 84.69 90 LEU A CA 1
ATOM 724 C C . LEU A 1 90 ? 7.588 -8.938 -21.799 1.00 84.69 90 LEU A C 1
ATOM 726 O O . LEU A 1 90 ? 7.873 -9.330 -22.927 1.00 84.69 90 LEU A O 1
ATOM 730 N N . ALA A 1 91 ? 7.914 -9.656 -20.722 1.00 85.44 91 ALA A N 1
ATOM 731 C CA . ALA A 1 91 ? 8.541 -10.969 -20.823 1.00 85.44 91 ALA A CA 1
ATOM 732 C C . ALA A 1 91 ? 7.550 -12.026 -21.335 1.00 85.44 91 ALA A C 1
ATOM 734 O O . ALA A 1 91 ? 6.351 -11.978 -21.043 1.00 85.44 91 ALA A O 1
ATOM 735 N N . CYS A 1 92 ? 8.052 -13.023 -22.073 1.00 84.31 92 CYS A N 1
ATOM 736 C CA . CYS A 1 92 ? 7.260 -14.203 -22.421 1.00 84.31 92 CYS A CA 1
ATOM 737 C C . CYS A 1 92 ? 6.653 -14.825 -21.149 1.00 84.31 92 CYS A C 1
ATOM 739 O O . CYS A 1 92 ? 7.360 -14.883 -20.141 1.00 84.31 92 CYS A O 1
ATOM 741 N N . PRO A 1 93 ? 5.416 -15.363 -21.184 1.00 88.00 93 PRO A N 1
ATOM 742 C CA . PRO A 1 93 ? 4.744 -15.891 -19.991 1.00 88.00 93 PRO A CA 1
ATOM 743 C C . PRO A 1 93 ? 5.596 -16.867 -19.166 1.00 88.00 93 PRO A C 1
ATOM 745 O O . PRO A 1 93 ? 5.658 -16.748 -17.949 1.00 88.00 93 PRO A O 1
ATOM 748 N N . ALA A 1 94 ? 6.354 -17.750 -19.827 1.00 88.69 94 ALA A N 1
ATOM 749 C CA . ALA A 1 94 ? 7.252 -18.712 -19.176 1.00 88.69 94 ALA A CA 1
ATOM 750 C C . ALA A 1 94 ? 8.424 -18.082 -18.389 1.00 88.69 94 ALA A C 1
ATOM 752 O O . ALA A 1 94 ? 9.083 -18.767 -17.615 1.00 88.69 94 ALA A O 1
ATOM 753 N N . HIS A 1 95 ? 8.719 -16.798 -18.605 1.00 88.94 95 HIS A N 1
ATOM 754 C CA . HIS A 1 95 ? 9.797 -16.063 -17.945 1.00 88.94 95 HIS A CA 1
ATOM 755 C C . HIS A 1 95 ? 9.291 -15.025 -16.938 1.00 88.94 95 HIS A C 1
ATOM 757 O O . HIS A 1 95 ? 10.109 -14.429 -16.241 1.00 88.94 95 HIS A O 1
ATOM 763 N N . GLN A 1 96 ? 7.980 -14.783 -16.846 1.00 89.81 96 GLN A N 1
ATOM 764 C CA . GLN A 1 96 ? 7.450 -13.745 -15.958 1.00 89.81 96 GLN A CA 1
ATOM 765 C C . GLN A 1 96 ? 7.724 -14.062 -14.484 1.00 89.81 96 GLN A C 1
ATOM 767 O O . GLN A 1 96 ? 8.078 -13.153 -13.737 1.00 89.81 96 GLN A O 1
ATOM 772 N N . ASP A 1 97 ? 7.683 -15.335 -14.086 1.00 93.62 97 ASP A N 1
ATOM 773 C CA . ASP A 1 97 ? 7.956 -15.780 -12.707 1.00 93.62 97 ASP A CA 1
ATOM 774 C C . ASP A 1 97 ? 9.419 -15.586 -12.271 1.00 93.62 97 ASP A C 1
ATOM 776 O O . ASP A 1 97 ? 9.747 -15.635 -11.082 1.00 93.62 97 ASP A O 1
ATOM 780 N N . LEU A 1 98 ? 10.318 -15.327 -13.224 1.00 93.62 98 LEU A N 1
ATOM 781 C CA . LEU A 1 98 ? 11.713 -15.001 -12.934 1.00 93.62 98 LEU A CA 1
ATOM 782 C C . LEU A 1 98 ? 11.860 -13.597 -12.343 1.00 93.62 98 LEU A C 1
ATOM 784 O O . LEU A 1 98 ? 12.839 -13.337 -11.646 1.00 93.62 98 LEU A O 1
ATOM 788 N N . PHE A 1 99 ? 10.914 -12.698 -12.619 1.00 95.25 99 PHE A N 1
ATOM 789 C CA . PHE A 1 99 ? 10.938 -11.326 -12.128 1.00 95.25 99 PHE A CA 1
ATOM 790 C C . PHE A 1 99 ? 10.383 -11.271 -10.712 1.00 95.25 99 PHE A C 1
ATOM 792 O O . PHE A 1 99 ? 9.196 -11.496 -10.480 1.00 95.25 99 PHE A O 1
ATOM 799 N N . ASN A 1 100 ? 11.240 -10.919 -9.761 1.00 95.38 100 ASN A N 1
ATOM 800 C CA . ASN A 1 100 ? 10.883 -10.856 -8.352 1.00 95.38 100 ASN A CA 1
ATOM 801 C C . ASN A 1 100 ? 11.426 -9.581 -7.714 1.00 95.38 100 ASN A C 1
ATOM 803 O O . ASN A 1 100 ? 12.528 -9.144 -8.025 1.00 95.38 100 ASN A O 1
ATOM 807 N N . ILE A 1 101 ? 10.669 -9.013 -6.779 1.00 96.50 101 ILE A N 1
ATOM 808 C CA . ILE A 1 101 ? 11.163 -7.960 -5.891 1.00 96.50 101 ILE A CA 1
ATOM 809 C C . ILE A 1 101 ? 11.283 -8.583 -4.502 1.00 96.50 101 ILE A C 1
ATOM 811 O O . ILE A 1 101 ? 10.284 -9.009 -3.918 1.00 96.50 101 ILE A O 1
ATOM 815 N N . LYS A 1 102 ? 12.507 -8.677 -3.987 1.00 94.06 102 LYS A N 1
ATOM 816 C CA . LYS A 1 102 ? 12.784 -9.143 -2.618 1.00 94.06 102 LYS A CA 1
ATOM 817 C C . LYS A 1 102 ? 13.293 -7.978 -1.783 1.00 94.06 102 LYS A C 1
ATOM 819 O O . LYS A 1 102 ? 13.677 -6.959 -2.339 1.00 94.06 102 LYS A O 1
ATOM 824 N N . MET A 1 103 ? 13.302 -8.127 -0.463 1.00 94.56 103 MET A N 1
ATOM 825 C CA . MET A 1 103 ? 14.119 -7.251 0.376 1.00 94.56 103 MET A CA 1
ATOM 826 C C . MET A 1 103 ? 15.395 -7.962 0.784 1.00 94.56 103 MET A C 1
ATOM 828 O O . MET A 1 103 ? 15.423 -9.195 0.853 1.00 94.56 103 MET A O 1
ATOM 832 N N . ASP A 1 104 ? 16.428 -7.177 1.049 1.00 94.69 104 ASP A N 1
ATOM 833 C CA . ASP A 1 104 ? 17.640 -7.651 1.693 1.00 94.69 104 ASP A CA 1
ATOM 834 C C . ASP A 1 104 ? 17.360 -8.136 3.134 1.00 94.69 104 ASP A C 1
ATOM 836 O O . ASP A 1 104 ? 16.265 -7.962 3.677 1.00 94.69 104 ASP A O 1
ATOM 840 N N . ALA A 1 105 ? 18.356 -8.756 3.772 1.00 92.25 105 ALA A N 1
ATOM 841 C CA . ALA A 1 105 ? 18.196 -9.331 5.108 1.00 92.25 105 ALA A CA 1
ATOM 842 C C . ALA A 1 105 ? 17.839 -8.287 6.182 1.00 92.25 105 ALA A C 1
ATOM 844 O O . ALA A 1 105 ? 17.156 -8.627 7.146 1.00 92.25 105 ALA A O 1
ATOM 845 N N . SER A 1 106 ? 18.269 -7.030 6.011 1.00 92.31 106 SER A N 1
ATOM 846 C CA . SER A 1 106 ? 17.961 -5.943 6.947 1.00 92.31 106 SER A CA 1
ATOM 847 C C . SER A 1 106 ? 16.586 -5.303 6.723 1.00 92.31 106 SER A C 1
ATOM 849 O O . SER A 1 106 ? 16.178 -4.466 7.521 1.00 92.31 106 SER A O 1
ATOM 851 N N . GLN A 1 107 ? 15.866 -5.694 5.664 1.00 92.50 107 GLN A N 1
ATOM 852 C CA . GLN A 1 107 ? 14.628 -5.050 5.219 1.00 92.50 107 GLN A CA 1
ATOM 853 C C . GLN A 1 107 ? 14.766 -3.532 5.007 1.00 92.50 107 GLN A C 1
ATOM 855 O O . GLN A 1 107 ? 13.848 -2.767 5.295 1.00 92.50 107 GLN A O 1
ATOM 860 N N . THR A 1 108 ? 15.894 -3.084 4.455 1.00 93.94 108 THR A N 1
ATOM 861 C CA . THR A 1 108 ? 16.123 -1.664 4.138 1.00 93.94 108 THR A CA 1
ATOM 862 C C . THR A 1 108 ? 16.168 -1.392 2.640 1.00 93.94 108 THR A C 1
ATOM 864 O O . THR A 1 108 ? 15.945 -0.258 2.216 1.00 93.94 108 THR A O 1
ATOM 867 N N . GLN A 1 109 ? 16.407 -2.418 1.820 1.00 95.94 109 GLN A N 1
ATOM 868 C CA . GLN A 1 109 ? 16.499 -2.291 0.371 1.00 95.94 109 GLN A CA 1
ATOM 869 C C . GLN A 1 109 ? 15.601 -3.287 -0.345 1.00 95.94 109 GLN A C 1
ATOM 871 O O . GLN A 1 109 ? 15.587 -4.474 -0.027 1.00 95.94 109 GLN A O 1
ATOM 876 N N . PHE A 1 110 ? 14.903 -2.808 -1.371 1.00 97.38 110 PHE A N 1
ATOM 877 C CA . PHE A 1 110 ? 14.257 -3.652 -2.362 1.00 97.38 110 PHE A CA 1
ATOM 878 C C . PHE A 1 110 ? 15.250 -4.005 -3.467 1.00 97.38 110 PHE A C 1
ATOM 880 O O . PHE A 1 110 ? 15.894 -3.132 -4.044 1.00 97.38 110 PHE A O 1
ATOM 887 N N . LEU A 1 111 ? 15.352 -5.298 -3.760 1.00 97.50 111 LEU A N 1
ATOM 888 C CA . LEU A 1 111 ? 16.213 -5.896 -4.768 1.00 97.50 111 LEU A CA 1
ATOM 889 C C . LEU A 1 111 ? 15.344 -6.336 -5.947 1.00 97.50 111 LEU A C 1
ATOM 891 O O . LEU A 1 111 ? 14.508 -7.235 -5.810 1.00 97.50 111 LEU A O 1
ATOM 895 N N . PHE A 1 112 ? 15.552 -5.709 -7.101 1.00 96.94 112 PHE A N 1
ATOM 896 C CA . PHE A 1 112 ? 14.867 -6.039 -8.347 1.00 96.94 112 PHE A CA 1
ATOM 897 C C . PHE A 1 112 ? 15.617 -7.184 -9.019 1.00 96.94 112 PHE A C 1
ATOM 899 O O . PHE A 1 112 ? 16.738 -7.002 -9.495 1.00 96.94 112 PHE A O 1
ATOM 906 N N . MET A 1 113 ? 15.025 -8.375 -9.015 1.00 95.69 113 MET A N 1
ATOM 907 C CA . MET A 1 113 ? 15.681 -9.614 -9.418 1.00 95.69 113 MET A CA 1
ATOM 908 C C . MET A 1 113 ? 15.103 -10.203 -10.697 1.00 95.69 113 MET A C 1
ATOM 910 O O . MET A 1 113 ? 13.888 -10.285 -10.856 1.00 95.69 113 MET A O 1
ATOM 914 N N . VAL A 1 114 ? 15.982 -10.713 -11.555 1.00 92.50 114 VAL A N 1
ATOM 915 C CA . VAL A 1 114 ? 15.626 -11.545 -12.708 1.00 92.50 114 VAL A CA 1
ATOM 916 C C . VAL A 1 114 ? 16.329 -12.891 -12.559 1.00 92.50 114 VAL A C 1
ATOM 918 O O . VAL A 1 114 ? 17.553 -12.987 -12.678 1.00 92.50 114 VAL A O 1
ATOM 921 N N . GLY A 1 115 ? 15.556 -13.931 -12.241 1.00 92.38 115 GLY A N 1
ATOM 922 C CA . GLY A 1 115 ? 16.094 -15.184 -11.717 1.00 92.38 115 GLY A CA 1
ATOM 923 C C . GLY A 1 115 ? 16.777 -14.925 -10.374 1.00 92.38 115 GLY A C 1
ATOM 924 O O . GLY A 1 115 ? 16.157 -14.381 -9.462 1.00 92.38 115 GLY A O 1
ATOM 925 N N . ASP A 1 116 ? 18.066 -15.244 -10.286 1.00 91.25 116 ASP A N 1
ATOM 926 C CA . ASP A 1 116 ? 18.887 -15.025 -9.087 1.00 91.25 116 ASP A CA 1
ATOM 927 C C . ASP A 1 116 ? 19.758 -13.759 -9.156 1.00 91.25 116 ASP A C 1
ATOM 929 O O . ASP A 1 116 ? 20.506 -13.461 -8.227 1.00 91.25 116 ASP A O 1
ATOM 933 N N . THR A 1 117 ? 19.666 -12.990 -10.246 1.00 92.62 117 THR A N 1
ATOM 934 C CA . THR A 1 117 ? 20.502 -11.801 -10.459 1.00 92.62 117 THR A CA 1
ATOM 935 C C . THR A 1 117 ? 19.769 -10.537 -10.037 1.00 92.62 117 THR A C 1
ATOM 937 O O . THR A 1 117 ? 18.680 -10.256 -10.539 1.00 92.62 117 THR A O 1
ATOM 940 N N . VAL A 1 118 ? 20.389 -9.734 -9.172 1.00 95.19 118 VAL A N 1
ATOM 941 C CA . VAL A 1 118 ? 19.923 -8.380 -8.841 1.00 95.19 118 VAL A CA 1
ATOM 942 C C . VAL A 1 118 ? 20.301 -7.433 -9.981 1.00 95.19 118 VAL A C 1
ATOM 944 O O . VAL A 1 118 ? 21.482 -7.239 -10.259 1.00 95.19 118 VAL A O 1
ATOM 947 N N . ILE A 1 119 ? 19.303 -6.852 -10.648 1.00 91.31 119 ILE A N 1
ATOM 948 C CA . ILE A 1 119 ? 19.500 -5.914 -11.765 1.00 91.31 119 ILE A CA 1
ATOM 949 C C . ILE A 1 119 ? 19.410 -4.445 -11.336 1.00 91.31 119 ILE A C 1
ATOM 951 O O . ILE A 1 119 ? 19.883 -3.568 -12.052 1.00 91.31 119 ILE A O 1
ATOM 955 N N . SER A 1 120 ? 18.801 -4.167 -10.183 1.00 95.12 120 SER A N 1
ATOM 956 C CA . SER A 1 120 ? 18.729 -2.837 -9.575 1.00 95.12 120 SER A CA 1
ATOM 957 C C . SER A 1 120 ? 18.325 -2.949 -8.107 1.00 95.12 120 SER A C 1
ATOM 959 O O . SER A 1 120 ? 17.889 -4.011 -7.653 1.00 95.12 120 SER A O 1
ATOM 961 N N . GLN A 1 121 ? 18.432 -1.844 -7.374 1.00 96.50 121 GLN A N 1
ATOM 962 C CA . GLN A 1 121 ? 18.000 -1.745 -5.985 1.00 96.50 121 GLN A CA 1
ATOM 963 C C . GLN A 1 121 ? 17.474 -0.344 -5.650 1.00 96.50 121 GLN A C 1
ATOM 965 O O . GLN A 1 121 ? 17.791 0.630 -6.343 1.00 96.50 121 GLN A O 1
ATOM 970 N N . SER A 1 122 ? 16.680 -0.266 -4.584 1.00 96.75 122 SER A N 1
ATOM 971 C CA . SER A 1 122 ? 16.122 0.972 -4.027 1.00 96.75 122 SER A CA 1
ATOM 972 C C . SER A 1 122 ? 16.048 0.872 -2.513 1.00 96.75 122 SER A C 1
ATOM 974 O O . SER A 1 122 ? 15.578 -0.145 -1.997 1.00 96.75 122 SER A O 1
ATOM 976 N N . LYS A 1 123 ? 16.463 1.916 -1.789 1.00 96.81 123 LYS A N 1
ATOM 977 C CA . LYS A 1 123 ? 16.200 1.980 -0.349 1.00 96.81 123 LYS A CA 1
ATOM 978 C C . LYS A 1 123 ? 14.717 2.233 -0.109 1.00 96.81 123 LYS A C 1
ATOM 980 O O . LYS A 1 123 ? 14.064 2.948 -0.870 1.00 96.81 123 LYS A O 1
ATOM 985 N N . ILE A 1 124 ? 14.190 1.695 0.985 1.00 97.06 124 ILE A N 1
ATOM 986 C CA . ILE A 1 124 ? 12.806 1.957 1.383 1.00 97.06 124 ILE A CA 1
ATOM 987 C C . ILE A 1 124 ? 12.572 3.444 1.689 1.00 97.06 124 ILE A C 1
ATOM 989 O O . ILE A 1 124 ? 11.512 3.964 1.356 1.00 97.06 124 ILE A O 1
ATOM 993 N N . GLN A 1 125 ? 13.566 4.153 2.236 1.00 96.44 125 GLN A N 1
ATOM 994 C CA . GLN A 1 125 ? 13.477 5.587 2.526 1.00 96.44 125 GLN A CA 1
ATOM 995 C C . GLN A 1 125 ? 13.284 6.427 1.258 1.00 96.44 125 GLN A C 1
ATOM 997 O O . GLN A 1 125 ? 12.473 7.353 1.256 1.00 96.44 125 GLN A O 1
ATOM 1002 N N . ASP A 1 126 ? 13.973 6.072 0.172 1.00 96.00 126 ASP A N 1
ATOM 1003 C CA . ASP A 1 126 ? 13.863 6.787 -1.100 1.00 96.00 126 ASP A CA 1
ATOM 1004 C C . ASP A 1 126 ? 12.490 6.556 -1.747 1.00 96.00 126 ASP A C 1
ATOM 1006 O O . ASP A 1 126 ? 11.849 7.511 -2.185 1.00 96.00 126 ASP A O 1
ATOM 1010 N N . ILE A 1 127 ? 11.971 5.319 -1.699 1.00 96.88 127 ILE A N 1
ATOM 1011 C CA . ILE A 1 127 ? 10.605 4.990 -2.154 1.00 96.88 127 ILE A CA 1
ATOM 1012 C C . ILE A 1 127 ? 9.560 5.769 -1.350 1.00 96.88 127 ILE A C 1
ATOM 1014 O O . ILE A 1 127 ? 8.618 6.325 -1.912 1.00 96.88 127 ILE A O 1
ATOM 1018 N N . LEU A 1 128 ? 9.721 5.815 -0.028 1.00 96.94 128 LEU A N 1
ATOM 1019 C CA . LEU A 1 128 ? 8.810 6.522 0.865 1.00 96.94 128 LEU A CA 1
ATOM 1020 C C . LEU A 1 128 ? 8.992 8.046 0.814 1.00 96.94 128 LEU A C 1
ATOM 1022 O O . LEU A 1 128 ? 8.166 8.755 1.383 1.00 96.94 128 LEU A O 1
ATOM 1026 N N . ASN A 1 129 ? 10.026 8.558 0.140 1.00 96.94 129 ASN A N 1
ATOM 1027 C CA . ASN A 1 129 ? 10.419 9.965 0.146 1.00 96.94 129 ASN A CA 1
ATOM 1028 C C . ASN A 1 129 ? 10.523 10.537 1.576 1.00 96.94 129 ASN A C 1
ATOM 1030 O O . ASN A 1 129 ? 9.902 11.546 1.909 1.00 96.94 129 ASN A O 1
ATOM 1034 N N . ILE A 1 130 ? 11.289 9.858 2.430 1.00 96.69 130 ILE A N 1
ATOM 1035 C CA . ILE A 1 130 ? 11.594 10.259 3.814 1.00 96.69 130 ILE A CA 1
ATOM 1036 C C . ILE A 1 130 ? 13.101 10.477 3.985 1.00 96.69 130 ILE A C 1
ATOM 1038 O O . ILE A 1 130 ? 13.894 10.129 3.108 1.00 96.69 130 ILE A O 1
ATOM 1042 N N . SER A 1 131 ? 13.510 11.086 5.097 1.00 93.06 131 SER A N 1
ATOM 1043 C CA . SER A 1 131 ? 14.928 11.264 5.416 1.00 93.06 131 SER A CA 1
ATOM 1044 C C . SER A 1 131 ? 15.620 9.926 5.715 1.00 93.06 131 SER A C 1
ATOM 1046 O O . SER A 1 131 ? 15.003 9.000 6.241 1.00 93.06 131 SER A O 1
ATOM 1048 N N . ASP A 1 132 ? 16.917 9.816 5.400 1.00 90.44 132 ASP A N 1
ATOM 1049 C CA . ASP A 1 132 ? 17.699 8.574 5.574 1.00 90.44 132 ASP A CA 1
ATOM 1050 C C . ASP A 1 132 ? 17.704 8.061 7.028 1.00 90.44 132 ASP A C 1
ATOM 1052 O O . ASP A 1 132 ? 17.822 6.861 7.268 1.00 90.44 132 ASP A O 1
ATOM 1056 N N . ASN A 1 133 ? 17.556 8.967 8.000 1.00 90.81 133 ASN A N 1
ATOM 1057 C CA . ASN A 1 133 ? 17.562 8.650 9.430 1.00 90.81 133 ASN A CA 1
ATOM 1058 C C . ASN A 1 133 ? 16.183 8.226 9.964 1.00 90.81 133 ASN A C 1
ATOM 1060 O O . ASN A 1 133 ? 16.062 7.891 11.143 1.00 90.81 133 ASN A O 1
ATOM 1064 N N . ALA A 1 134 ? 15.133 8.287 9.140 1.00 94.12 134 ALA A N 1
ATOM 1065 C CA . ALA A 1 134 ? 13.790 7.919 9.557 1.00 94.12 134 ALA A CA 1
ATOM 1066 C C . ALA A 1 134 ? 13.694 6.408 9.817 1.00 94.12 134 ALA A C 1
ATOM 1068 O O . ALA A 1 134 ? 14.128 5.581 9.009 1.00 94.12 134 ALA A O 1
ATOM 1069 N N . MET A 1 135 ? 13.089 6.049 10.950 1.00 93.12 135 MET A N 1
ATOM 1070 C CA . MET A 1 135 ? 12.877 4.656 11.332 1.00 93.12 135 MET A CA 1
ATOM 1071 C C . MET A 1 135 ? 11.707 4.060 10.552 1.00 93.12 135 MET A C 1
ATOM 1073 O O . MET A 1 135 ? 10.606 4.615 10.522 1.00 93.12 135 MET A O 1
ATOM 1077 N N . VAL A 1 136 ? 11.936 2.890 9.964 1.00 95.75 136 VAL A N 1
ATOM 1078 C CA . VAL A 1 136 ? 10.935 2.146 9.200 1.00 95.75 136 VAL A CA 1
ATOM 1079 C C . VAL A 1 136 ? 10.710 0.803 9.887 1.00 95.75 136 VAL A C 1
ATOM 1081 O O . VAL A 1 136 ? 11.650 0.027 10.048 1.00 95.75 136 VAL A O 1
ATOM 1084 N N . ALA A 1 137 ? 9.479 0.549 10.334 1.00 94.69 137 ALA A N 1
ATOM 1085 C CA . ALA A 1 137 ? 9.114 -0.725 10.946 1.00 94.69 137 ALA A CA 1
ATOM 1086 C C . ALA A 1 137 ? 9.236 -1.877 9.928 1.00 94.69 137 ALA A C 1
ATOM 1088 O O . ALA A 1 137 ? 8.966 -1.695 8.737 1.00 94.69 137 ALA A O 1
ATOM 1089 N N . SER A 1 138 ? 9.661 -3.057 10.390 1.00 94.50 138 SER A N 1
ATOM 1090 C CA . SER A 1 138 ? 9.782 -4.236 9.529 1.00 94.50 138 SER A CA 1
ATOM 1091 C C . SER A 1 138 ? 8.410 -4.791 9.168 1.00 94.50 138 SER A C 1
ATOM 1093 O O . SER A 1 138 ? 7.552 -4.924 10.038 1.00 94.50 138 SER A O 1
ATOM 1095 N N . MET A 1 139 ? 8.257 -5.217 7.917 1.00 96.50 139 MET A N 1
ATOM 1096 C CA . MET A 1 139 ? 7.008 -5.761 7.390 1.00 96.50 139 MET A CA 1
ATOM 1097 C C . MET A 1 139 ? 7.051 -7.289 7.321 1.00 96.50 139 MET A C 1
ATOM 1099 O O . MET A 1 139 ? 8.071 -7.901 6.980 1.00 96.50 139 MET A O 1
ATOM 1103 N N . SER A 1 140 ? 5.903 -7.913 7.572 1.00 96.00 140 SER A N 1
ATOM 1104 C CA . SER A 1 140 ? 5.634 -9.296 7.178 1.00 96.00 140 SER A CA 1
ATOM 1105 C C . SER A 1 140 ? 5.655 -9.454 5.652 1.00 96.00 140 SER A C 1
ATOM 1107 O O . SER A 1 140 ? 5.708 -8.489 4.878 1.00 96.00 140 SER A O 1
ATOM 1109 N N . ARG A 1 141 ? 5.619 -10.704 5.179 1.00 95.12 141 ARG A N 1
ATOM 1110 C CA . ARG A 1 141 ? 5.610 -10.986 3.739 1.00 95.12 141 ARG A CA 1
ATOM 1111 C C . ARG A 1 141 ? 4.341 -10.444 3.080 1.00 95.12 141 ARG A C 1
ATOM 1113 O O . ARG A 1 141 ? 4.432 -9.894 1.983 1.00 95.12 141 ARG A O 1
ATOM 1120 N N . GLU A 1 142 ? 3.205 -10.608 3.744 1.00 96.44 142 GLU A N 1
ATOM 1121 C CA . GLU A 1 142 ? 1.878 -10.190 3.301 1.00 96.44 142 GLU A CA 1
ATOM 1122 C C . GLU A 1 142 ? 1.794 -8.659 3.223 1.00 96.44 142 GLU A C 1
ATOM 1124 O O . GLU A 1 142 ? 1.443 -8.114 2.175 1.00 96.44 142 GLU A O 1
ATOM 1129 N N . GLU A 1 143 ? 2.231 -7.955 4.274 1.00 98.12 143 GLU A N 1
ATOM 1130 C CA . GLU A 1 143 ? 2.281 -6.485 4.296 1.00 98.12 143 GLU A CA 1
ATOM 1131 C C . GLU A 1 143 ? 3.196 -5.936 3.205 1.00 98.12 143 GLU A C 1
ATOM 1133 O O . GLU A 1 143 ? 2.828 -5.003 2.495 1.00 98.12 143 GLU A O 1
ATOM 1138 N N . ARG A 1 144 ? 4.368 -6.549 3.006 1.00 97.06 144 ARG A N 1
ATOM 1139 C CA . ARG A 1 144 ? 5.295 -6.145 1.946 1.00 97.06 144 ARG A CA 1
ATOM 1140 C C . ARG A 1 144 ? 4.702 -6.347 0.551 1.00 97.06 144 ARG A C 1
ATOM 1142 O O . ARG A 1 144 ? 4.965 -5.553 -0.351 1.00 97.06 144 ARG A O 1
ATOM 1149 N N . GLN A 1 145 ? 3.922 -7.406 0.347 1.00 96.75 145 GLN A N 1
ATOM 1150 C CA . GLN A 1 145 ? 3.247 -7.631 -0.928 1.00 96.75 145 GLN A CA 1
ATOM 1151 C C . GLN A 1 145 ? 2.189 -6.553 -1.189 1.00 96.75 145 GLN A C 1
ATOM 1153 O O . GLN A 1 145 ? 2.125 -6.033 -2.305 1.00 96.75 145 GLN A O 1
ATOM 1158 N N . LEU A 1 146 ? 1.400 -6.184 -0.175 1.00 98.19 146 LEU A N 1
ATOM 1159 C CA . LEU A 1 146 ? 0.434 -5.092 -0.292 1.00 98.19 146 LEU A CA 1
ATOM 1160 C C . LEU A 1 146 ? 1.126 -3.737 -0.503 1.00 98.19 146 LEU A C 1
ATOM 1162 O O . LEU A 1 146 ? 0.730 -2.986 -1.389 1.00 98.19 146 LEU A O 1
ATOM 1166 N N . PHE A 1 147 ? 2.202 -3.463 0.237 1.00 98.38 147 PHE A N 1
ATOM 1167 C CA . PHE A 1 147 ? 3.049 -2.282 0.067 1.00 98.38 147 PHE A CA 1
ATOM 1168 C C . PHE A 1 147 ? 3.507 -2.125 -1.388 1.00 98.38 147 PHE A C 1
ATOM 1170 O O . PHE A 1 147 ? 3.291 -1.080 -1.994 1.00 98.38 147 PHE A O 1
ATOM 1177 N N . LEU A 1 148 ? 4.064 -3.186 -1.984 1.00 97.69 148 LEU A N 1
ATOM 1178 C CA . LEU A 1 148 ? 4.530 -3.157 -3.372 1.00 97.69 148 LEU A CA 1
ATOM 1179 C C . LEU A 1 148 ? 3.391 -2.936 -4.376 1.00 97.69 148 LEU A C 1
ATOM 1181 O O . LEU A 1 148 ? 3.598 -2.224 -5.354 1.00 97.69 148 LEU A O 1
ATOM 1185 N N . ARG A 1 149 ? 2.193 -3.492 -4.135 1.00 97.50 149 ARG A N 1
ATOM 1186 C CA . ARG A 1 149 ? 1.008 -3.226 -4.974 1.00 97.50 149 ARG A CA 1
ATOM 1187 C C . ARG A 1 149 ? 0.587 -1.755 -4.917 1.00 97.50 149 ARG A C 1
ATOM 1189 O O . ARG A 1 149 ? 0.247 -1.179 -5.945 1.00 97.50 149 ARG A O 1
ATOM 1196 N N . ILE A 1 150 ? 0.633 -1.141 -3.734 1.00 98.12 150 ILE A N 1
ATOM 1197 C CA . ILE A 1 150 ? 0.324 0.286 -3.565 1.00 98.12 150 ILE A CA 1
ATOM 1198 C C . ILE A 1 150 ? 1.389 1.144 -4.261 1.00 98.12 150 ILE A C 1
ATOM 1200 O O . ILE A 1 150 ? 1.035 2.060 -4.998 1.00 98.12 150 ILE A O 1
ATOM 1204 N N . CYS A 1 151 ? 2.676 0.820 -4.104 1.00 97.44 151 CYS A N 1
ATOM 1205 C CA . CYS A 1 151 ? 3.756 1.499 -4.822 1.00 97.44 151 CYS A CA 1
ATOM 1206 C C . CYS A 1 151 ? 3.615 1.388 -6.344 1.00 97.44 151 CYS A C 1
ATOM 1208 O O . CYS A 1 151 ? 3.825 2.370 -7.047 1.00 97.44 151 CYS A O 1
ATOM 1210 N N . GLU A 1 152 ? 3.242 0.214 -6.860 1.00 95.44 152 GLU A N 1
ATOM 1211 C CA . GLU A 1 152 ? 2.984 0.012 -8.288 1.00 95.44 152 GLU A CA 1
ATOM 1212 C C . GLU A 1 152 ? 1.855 0.922 -8.785 1.00 95.44 152 GLU A C 1
ATOM 1214 O O . GLU A 1 152 ? 2.013 1.559 -9.823 1.00 95.44 152 GLU A O 1
ATOM 1219 N N . MET A 1 153 ? 0.757 1.038 -8.027 1.00 95.31 153 MET A N 1
ATOM 1220 C CA . MET A 1 153 ? -0.352 1.940 -8.356 1.00 95.31 153 MET A CA 1
ATOM 1221 C C . MET A 1 153 ? 0.076 3.409 -8.322 1.00 95.31 153 MET A C 1
ATOM 1223 O O . MET A 1 153 ? -0.189 4.138 -9.271 1.00 95.31 153 MET A O 1
ATOM 1227 N N . ILE A 1 154 ? 0.772 3.847 -7.266 1.00 94.31 154 ILE A N 1
ATOM 1228 C CA . ILE A 1 154 ? 1.281 5.224 -7.166 1.00 94.31 154 ILE A CA 1
ATOM 1229 C C . ILE A 1 154 ? 2.217 5.519 -8.343 1.00 94.31 154 ILE A C 1
ATOM 1231 O O . ILE A 1 154 ? 2.032 6.517 -9.036 1.00 94.31 154 ILE A O 1
ATOM 1235 N N . GLY A 1 155 ? 3.184 4.635 -8.606 1.00 91.94 155 GLY A N 1
ATOM 1236 C CA . GLY A 1 155 ? 4.116 4.762 -9.723 1.00 91.94 155 GLY A CA 1
ATOM 1237 C C . GLY A 1 155 ? 3.391 4.850 -11.065 1.00 91.94 155 GLY A C 1
ATOM 1238 O O . GLY A 1 155 ? 3.644 5.777 -11.826 1.00 91.94 155 GLY A O 1
ATOM 1239 N N . ALA A 1 156 ? 2.430 3.958 -11.322 1.00 90.88 156 ALA A N 1
ATOM 1240 C CA . ALA A 1 156 ? 1.619 3.978 -12.537 1.00 90.88 156 ALA A CA 1
ATOM 1241 C C . ALA A 1 156 ? 0.873 5.307 -12.708 1.00 90.88 156 ALA A C 1
ATOM 1243 O O . ALA A 1 156 ? 0.950 5.924 -13.772 1.00 90.88 156 ALA A O 1
ATOM 1244 N N . THR A 1 157 ? 0.183 5.765 -11.663 1.00 89.56 157 THR A N 1
ATOM 1245 C CA . THR A 1 157 ? -0.590 7.009 -11.693 1.00 89.56 157 THR A CA 1
ATOM 1246 C C . THR A 1 157 ? 0.313 8.207 -11.960 1.00 89.56 157 THR A C 1
ATOM 1248 O O . THR A 1 157 ? 0.016 9.017 -12.826 1.00 89.56 157 THR A O 1
ATOM 1251 N N . MET A 1 158 ? 1.465 8.297 -11.297 1.00 86.00 158 MET A N 1
ATOM 1252 C CA . MET A 1 158 ? 2.409 9.397 -11.513 1.00 86.00 158 MET A CA 1
ATOM 1253 C C . MET A 1 158 ? 3.073 9.365 -12.894 1.00 86.00 158 MET A C 1
ATOM 1255 O O . MET A 1 158 ? 3.409 10.416 -13.437 1.00 86.00 158 MET A O 1
ATOM 1259 N N . THR A 1 159 ? 3.272 8.170 -13.453 1.00 84.00 159 THR A N 1
ATOM 1260 C CA . THR A 1 159 ? 3.857 7.972 -14.780 1.00 84.00 159 THR A CA 1
ATOM 1261 C C . THR A 1 159 ? 2.898 8.360 -15.906 1.00 84.00 159 THR A C 1
ATOM 1263 O O . THR A 1 159 ? 3.328 8.977 -16.878 1.00 84.00 159 THR A O 1
ATOM 1266 N N . TRP A 1 160 ? 1.619 7.990 -15.811 1.00 80.38 160 TRP A N 1
ATOM 1267 C CA . TRP A 1 160 ? 0.648 8.203 -16.897 1.00 80.38 160 TRP A CA 1
ATOM 1268 C C . TRP A 1 160 ? -0.235 9.431 -16.715 1.00 80.38 160 TRP A C 1
ATOM 1270 O O . TRP A 1 160 ? -0.805 9.898 -17.697 1.00 80.38 160 TRP A O 1
ATOM 1280 N N . HIS A 1 161 ? -0.314 9.951 -15.491 1.00 81.31 161 HIS A N 1
ATOM 1281 C CA . HIS A 1 161 ? -1.138 11.096 -15.126 1.00 81.31 161 HIS A CA 1
ATOM 1282 C C . HIS A 1 161 ? -0.342 12.147 -14.327 1.00 81.31 161 HIS A C 1
ATOM 1284 O O . HIS A 1 161 ? -0.698 12.473 -13.186 1.00 81.31 161 HIS A O 1
ATOM 1290 N N . PRO A 1 162 ? 0.771 12.681 -14.875 1.00 78.06 162 PRO A N 1
ATOM 1291 C CA . PRO A 1 162 ? 1.589 13.682 -14.187 1.00 78.06 162 PRO A CA 1
ATOM 1292 C C . PRO A 1 162 ? 0.810 14.962 -13.835 1.00 78.06 162 PRO A C 1
ATOM 1294 O O . PRO A 1 162 ? 1.162 15.652 -12.878 1.00 78.06 162 PRO A O 1
ATOM 1297 N N . GLU A 1 163 ? -0.278 15.264 -14.546 1.00 76.62 163 GLU A N 1
ATOM 1298 C CA . GLU A 1 163 ? -1.201 16.365 -14.258 1.00 76.62 163 GLU A CA 1
ATOM 1299 C C . GLU A 1 163 ? -1.834 16.278 -12.860 1.00 76.62 163 GLU A C 1
ATOM 1301 O O . GLU A 1 163 ? -2.123 17.306 -12.246 1.00 76.62 163 GLU A O 1
ATOM 1306 N N . LEU A 1 164 ? -1.989 15.073 -12.297 1.00 78.00 164 LEU A N 1
ATOM 1307 C CA . LEU A 1 164 ? -2.562 14.895 -10.957 1.00 78.00 164 LEU A CA 1
ATOM 1308 C C . LEU A 1 164 ? -1.654 15.465 -9.861 1.00 78.00 164 LEU A C 1
ATOM 1310 O O . LEU A 1 164 ? -2.138 15.847 -8.796 1.00 78.00 164 LEU A O 1
ATOM 1314 N N . LEU A 1 165 ? -0.349 15.564 -10.130 1.00 74.00 165 LEU A N 1
ATOM 1315 C CA . LEU A 1 165 ? 0.622 16.199 -9.236 1.00 74.00 165 LEU A CA 1
ATOM 1316 C C . LEU A 1 165 ? 0.588 17.723 -9.323 1.00 74.00 165 LEU A C 1
ATOM 1318 O O . LEU A 1 165 ? 0.919 18.382 -8.341 1.00 74.00 165 LEU A O 1
ATOM 1322 N N . GLN A 1 166 ? 0.187 18.272 -10.474 1.00 67.31 166 GLN A N 1
ATOM 1323 C CA . GLN A 1 166 ? 0.060 19.717 -10.679 1.00 67.31 166 GLN A CA 1
ATOM 1324 C C . GLN A 1 166 ? -1.149 20.287 -9.925 1.00 67.31 166 GLN A C 1
ATOM 1326 O O . GLN A 1 166 ? -1.101 21.422 -9.464 1.00 67.31 166 GLN A O 1
ATOM 1331 N N . GLY A 1 167 ? -2.221 19.499 -9.772 1.00 62.66 167 GLY A N 1
ATOM 1332 C CA . GLY A 1 167 ? -3.406 19.894 -9.006 1.00 62.66 167 GLY A CA 1
ATOM 1333 C C . GLY A 1 167 ? -3.165 19.894 -7.492 1.00 62.66 167 GLY A C 1
ATOM 1334 O O . GLY A 1 167 ? -3.277 20.932 -6.843 1.00 62.66 167 GLY A O 1
ATOM 1335 N N . SER A 1 168 ? -2.870 18.720 -6.917 1.00 76.25 168 SER A N 1
ATOM 1336 C CA . SER A 1 168 ? -2.506 18.545 -5.501 1.00 76.25 168 SER A CA 1
ATOM 1337 C C . SER A 1 168 ? -2.148 17.085 -5.185 1.00 76.25 168 SER A C 1
ATOM 1339 O O . SER A 1 168 ? -2.701 16.149 -5.762 1.00 76.25 168 SER A O 1
ATOM 1341 N N . VAL A 1 169 ? -1.350 16.852 -4.136 1.00 84.75 169 VAL A N 1
ATOM 1342 C CA . VAL A 1 169 ? -1.088 15.492 -3.603 1.00 84.75 169 VAL A CA 1
ATOM 1343 C C . VAL A 1 169 ? -2.371 14.793 -3.130 1.00 84.75 169 VAL A C 1
ATOM 1345 O O . VAL A 1 169 ? -2.448 13.567 -3.108 1.00 84.75 169 VAL A O 1
ATOM 1348 N N . SER A 1 170 ? -3.410 15.543 -2.742 1.00 87.12 170 SER A N 1
ATOM 1349 C CA . SER A 1 170 ? -4.712 14.948 -2.406 1.00 87.12 170 SER A CA 1
ATOM 1350 C C . SER A 1 170 ? -5.416 14.335 -3.618 1.00 87.12 170 SER A C 1
ATOM 1352 O O . SER A 1 170 ? -6.108 13.337 -3.447 1.00 87.12 170 SER A O 1
ATOM 1354 N N . THR A 1 171 ? -5.211 14.876 -4.822 1.00 87.50 171 THR A N 1
ATOM 1355 C CA . THR A 1 171 ? -5.789 14.325 -6.056 1.00 87.50 171 THR A CA 1
ATOM 1356 C C . THR A 1 171 ? -5.133 12.990 -6.403 1.00 87.50 171 THR A C 1
ATOM 1358 O O . THR A 1 171 ? -5.839 12.007 -6.608 1.00 87.50 171 THR A O 1
ATOM 1361 N N . LEU A 1 172 ? -3.795 12.916 -6.340 1.00 88.06 172 LEU A N 1
ATOM 1362 C CA . LEU A 1 172 ? -3.063 11.650 -6.472 1.00 88.06 172 LEU A CA 1
ATOM 1363 C C . LEU A 1 172 ? -3.550 10.607 -5.456 1.00 88.06 172 LEU A C 1
ATOM 1365 O O . LEU A 1 172 ? -3.865 9.481 -5.835 1.00 88.06 172 LEU A O 1
ATOM 1369 N N . ARG A 1 173 ? -3.613 10.976 -4.167 1.00 92.12 173 ARG A N 1
ATOM 1370 C CA . ARG A 1 173 ? -4.049 10.051 -3.109 1.00 92.12 173 ARG A CA 1
ATOM 1371 C C . ARG A 1 173 ? -5.445 9.513 -3.386 1.00 92.12 173 ARG A C 1
ATOM 1373 O O . ARG A 1 173 ? -5.619 8.308 -3.316 1.00 92.12 173 ARG A O 1
ATOM 1380 N N . LYS A 1 174 ? -6.389 10.375 -3.776 1.00 92.75 174 LYS A N 1
ATOM 1381 C CA . LYS A 1 174 ? -7.761 9.971 -4.098 1.00 92.75 174 LYS A CA 1
ATOM 1382 C C . LYS A 1 174 ? -7.816 8.931 -5.218 1.00 92.75 174 LYS A C 1
ATOM 1384 O O . LYS A 1 174 ? -8.507 7.933 -5.071 1.00 92.75 174 LYS A O 1
ATOM 1389 N N . GLU A 1 175 ? -7.070 9.115 -6.306 1.00 92.31 175 GLU A N 1
ATOM 1390 C CA . GLU A 1 175 ? -7.038 8.123 -7.394 1.00 92.31 175 GLU A CA 1
ATOM 1391 C C . GLU A 1 175 ? -6.499 6.763 -6.925 1.00 92.31 175 GLU A C 1
ATOM 1393 O O . GLU A 1 175 ? -7.000 5.710 -7.323 1.00 92.31 175 GLU A O 1
ATOM 1398 N N . VAL A 1 176 ? -5.511 6.769 -6.027 1.00 93.62 176 VAL A N 1
ATOM 1399 C CA . VAL A 1 176 ? -4.931 5.544 -5.459 1.00 93.62 176 VAL A CA 1
ATOM 1400 C C . VAL A 1 176 ? -5.884 4.884 -4.458 1.00 93.62 176 VAL A C 1
ATOM 1402 O O . VAL A 1 176 ? -6.096 3.673 -4.526 1.00 93.62 176 VAL A O 1
ATOM 1405 N N . THR A 1 177 ? -6.475 5.648 -3.536 1.00 95.62 177 THR A N 1
ATOM 1406 C CA . THR A 1 177 ? -7.328 5.121 -2.458 1.00 95.62 177 THR A CA 1
ATOM 1407 C C . THR A 1 177 ? -8.726 4.734 -2.934 1.00 95.62 177 THR A C 1
ATOM 1409 O O . THR A 1 177 ? -9.308 3.794 -2.391 1.00 95.62 177 THR A O 1
ATOM 1412 N N . SER A 1 178 ? -9.233 5.371 -3.994 1.00 94.50 178 SER A N 1
ATOM 1413 C CA . SER A 1 178 ? -10.487 4.995 -4.656 1.00 94.50 178 SER A CA 1
ATOM 1414 C C . SER A 1 178 ? -10.321 3.848 -5.664 1.00 94.50 178 SER A C 1
ATOM 1416 O O . SER A 1 178 ? -11.321 3.321 -6.161 1.00 94.50 178 SER A O 1
ATOM 1418 N N . ASN A 1 179 ? -9.089 3.415 -5.966 1.00 96.06 179 ASN A N 1
ATOM 1419 C CA . ASN A 1 179 ? -8.851 2.330 -6.912 1.00 96.06 179 ASN A CA 1
ATOM 1420 C C . ASN A 1 179 ? -9.427 0.994 -6.409 1.00 96.06 179 ASN A C 1
ATOM 1422 O O . ASN A 1 179 ? -9.071 0.503 -5.338 1.00 96.06 179 ASN A O 1
ATOM 1426 N N . VAL A 1 180 ? -10.269 0.354 -7.226 1.00 96.25 180 VAL A N 1
ATOM 1427 C CA . VAL A 1 180 ? -11.000 -0.873 -6.858 1.00 96.25 180 VAL A CA 1
ATOM 1428 C C . VAL A 1 180 ? -10.069 -2.025 -6.463 1.00 96.25 180 VAL A C 1
ATOM 1430 O O . VAL A 1 180 ? -10.366 -2.747 -5.514 1.00 96.25 180 VAL A O 1
ATOM 1433 N N . GLN A 1 181 ? -8.935 -2.194 -7.149 1.00 96.25 181 GLN A N 1
ATOM 1434 C CA . GLN A 1 181 ? -7.994 -3.281 -6.862 1.00 96.25 181 GLN A CA 1
ATOM 1435 C C . GLN A 1 181 ? -7.219 -3.034 -5.565 1.00 96.25 181 GLN A C 1
ATOM 1437 O O . GLN A 1 181 ? -7.008 -3.971 -4.796 1.00 96.25 181 GLN A O 1
ATOM 1442 N N . ILE A 1 182 ? -6.836 -1.781 -5.292 1.00 97.94 182 ILE A N 1
ATOM 1443 C CA . ILE A 1 182 ? -6.190 -1.407 -4.026 1.00 97.94 182 ILE A CA 1
ATOM 1444 C C . ILE A 1 182 ? -7.172 -1.552 -2.868 1.00 97.94 182 ILE A C 1
ATOM 1446 O O . ILE A 1 182 ? -6.831 -2.186 -1.871 1.00 97.94 182 ILE A O 1
ATOM 1450 N N . LYS A 1 183 ? -8.410 -1.065 -3.019 1.00 97.88 183 LYS A N 1
ATOM 1451 C CA . LYS A 1 183 ? -9.475 -1.270 -2.030 1.00 97.88 183 LYS A CA 1
ATOM 1452 C C . LYS A 1 183 ? -9.666 -2.750 -1.720 1.00 97.88 183 LYS A C 1
ATOM 1454 O O . LYS A 1 183 ? -9.589 -3.135 -0.558 1.00 97.88 183 LYS A O 1
ATOM 1459 N N . ALA A 1 184 ? -9.849 -3.582 -2.744 1.00 97.56 184 ALA A N 1
ATOM 1460 C CA . ALA A 1 184 ? -10.019 -5.019 -2.560 1.00 97.56 184 ALA A CA 1
ATOM 1461 C C . ALA A 1 184 ? -8.822 -5.651 -1.830 1.00 97.56 184 ALA A C 1
ATOM 1463 O O . ALA A 1 184 ? -9.025 -6.362 -0.855 1.00 97.56 184 ALA A O 1
ATOM 1464 N N . ALA A 1 185 ? -7.586 -5.339 -2.233 1.00 98.12 185 ALA A N 1
ATOM 1465 C CA . ALA A 1 185 ? -6.388 -5.912 -1.619 1.00 98.12 185 ALA A CA 1
ATOM 1466 C C . ALA A 1 185 ? -6.188 -5.480 -0.153 1.00 98.12 185 ALA A C 1
ATOM 1468 O O . ALA A 1 185 ? -5.755 -6.284 0.672 1.00 98.12 185 ALA A O 1
ATOM 1469 N N . VAL A 1 186 ? -6.506 -4.226 0.188 1.00 98.44 186 VAL A N 1
ATOM 1470 C CA . VAL A 1 186 ? -6.416 -3.729 1.571 1.00 98.44 186 VAL A CA 1
ATOM 1471 C C . VAL A 1 186 ? -7.472 -4.397 2.457 1.00 98.44 186 VAL A C 1
ATOM 1473 O O . VAL A 1 186 ? -7.136 -4.860 3.547 1.00 98.44 186 VAL A O 1
ATOM 1476 N N . TYR A 1 187 ? -8.723 -4.501 1.994 1.00 98.50 187 TYR A N 1
ATOM 1477 C CA . TYR A 1 187 ? -9.788 -5.178 2.746 1.00 98.50 187 TYR A CA 1
ATOM 1478 C C . TYR A 1 187 ? -9.551 -6.689 2.851 1.00 98.50 187 TYR A C 1
ATOM 1480 O O . TYR A 1 187 ? -9.667 -7.231 3.941 1.00 98.50 187 TYR A O 1
ATOM 1488 N N . GLU A 1 188 ? -9.116 -7.366 1.787 1.00 98.06 188 GLU A N 1
ATOM 1489 C CA . GLU A 1 188 ? -8.756 -8.793 1.828 1.00 98.06 188 GLU A CA 1
ATOM 1490 C C . GLU A 1 188 ? -7.689 -9.078 2.898 1.00 98.06 188 GLU A C 1
ATOM 1492 O O . GLU A 1 188 ? -7.773 -10.062 3.635 1.00 98.06 188 GLU A O 1
ATOM 1497 N N . MET A 1 189 ? -6.697 -8.192 3.034 1.00 98.00 189 MET A N 1
ATOM 1498 C CA . MET A 1 189 ? -5.655 -8.344 4.045 1.00 98.00 189 MET A CA 1
ATOM 1499 C C . MET A 1 189 ? -6.156 -8.013 5.457 1.00 98.00 189 MET A C 1
ATOM 1501 O O . MET A 1 189 ? -5.875 -8.755 6.400 1.00 98.00 189 MET A O 1
ATOM 1505 N N . MET A 1 190 ? -6.872 -6.903 5.629 1.00 98.38 190 MET A N 1
ATOM 1506 C CA . MET A 1 190 ? -7.162 -6.362 6.960 1.00 98.38 190 MET A CA 1
ATOM 1507 C C . MET A 1 190 ? -8.525 -6.775 7.511 1.00 98.38 190 MET A C 1
ATOM 1509 O O . MET A 1 190 ? -8.644 -6.952 8.716 1.00 98.38 190 MET A O 1
ATOM 1513 N N . ARG A 1 191 ? -9.548 -6.909 6.668 1.00 98.38 191 ARG A N 1
ATOM 1514 C CA . ARG A 1 191 ? -10.936 -7.217 7.044 1.00 98.38 191 ARG A CA 1
ATOM 1515 C C . ARG A 1 191 ? -11.578 -8.151 6.001 1.00 98.38 191 ARG A C 1
ATOM 1517 O O . ARG A 1 191 ? -12.498 -7.741 5.302 1.00 98.38 191 ARG A O 1
ATOM 1524 N N . PRO A 1 192 ? -11.109 -9.406 5.863 1.00 97.69 192 PRO A N 1
ATOM 1525 C CA . PRO A 1 192 ? -11.476 -10.282 4.742 1.00 97.69 192 PRO A CA 1
ATOM 1526 C C . PRO A 1 192 ? -12.971 -10.617 4.641 1.00 97.69 192 PRO A C 1
ATOM 1528 O O . PRO A 1 192 ? -13.440 -10.972 3.563 1.00 97.69 192 PRO A O 1
ATOM 1531 N N . ALA A 1 193 ? -13.714 -10.533 5.748 1.00 97.31 193 ALA A N 1
ATOM 1532 C CA . ALA A 1 193 ? -15.158 -10.769 5.782 1.00 97.31 193 ALA A CA 1
ATOM 1533 C C . ALA A 1 193 ? -15.997 -9.483 5.613 1.00 97.31 193 ALA A C 1
ATOM 1535 O O . ALA A 1 193 ? -17.216 -9.572 5.496 1.00 97.31 193 ALA A O 1
ATOM 1536 N N . GLU A 1 194 ? -15.368 -8.302 5.593 1.00 98.12 194 GLU A N 1
ATOM 1537 C CA . GLU A 1 194 ? -16.038 -7.012 5.399 1.00 98.12 194 GLU A CA 1
ATOM 1538 C C . GLU A 1 194 ? -15.831 -6.525 3.959 1.00 98.12 194 GLU A C 1
ATOM 1540 O O . GLU A 1 194 ? -14.702 -6.370 3.489 1.00 98.12 194 GLU A O 1
ATOM 1545 N N . ALA A 1 195 ? -16.927 -6.261 3.245 1.00 96.31 195 ALA A N 1
ATOM 1546 C CA . ALA A 1 195 ? -16.855 -5.706 1.898 1.00 96.31 195 ALA A CA 1
ATOM 1547 C C . ALA A 1 195 ? -16.402 -4.226 1.923 1.00 96.31 195 ALA A C 1
ATOM 1549 O O . ALA A 1 195 ? -16.784 -3.488 2.832 1.00 96.31 195 ALA A O 1
ATOM 1550 N N . PRO A 1 196 ? -15.654 -3.731 0.914 1.00 94.88 196 PRO A N 1
ATOM 1551 C CA . PRO A 1 196 ? -15.208 -2.331 0.875 1.00 94.88 196 PRO A CA 1
ATOM 1552 C C . PRO A 1 196 ? -16.321 -1.268 0.836 1.00 94.88 196 PRO A C 1
ATOM 1554 O O . PRO A 1 196 ? -16.031 -0.082 1.002 1.00 94.88 196 PRO A O 1
ATOM 1557 N N . ASP A 1 197 ? -17.556 -1.666 0.532 1.00 94.31 197 ASP A N 1
ATOM 1558 C CA . ASP A 1 197 ? -18.777 -0.854 0.487 1.00 94.31 197 ASP A CA 1
ATOM 1559 C C . ASP A 1 197 ? -19.757 -1.170 1.635 1.00 94.31 197 ASP A C 1
ATOM 1561 O O . ASP A 1 197 ? -20.897 -0.693 1.624 1.00 94.31 197 ASP A O 1
ATOM 1565 N N . HIS A 1 198 ? -19.309 -1.939 2.638 1.00 96.06 198 HIS A N 1
ATOM 1566 C CA . HIS A 1 198 ? -20.063 -2.237 3.853 1.00 96.06 198 HIS A CA 1
ATOM 1567 C C . HIS A 1 198 ? -20.606 -0.947 4.485 1.00 96.06 198 HIS A C 1
ATOM 1569 O O . HIS A 1 198 ? -19.866 0.021 4.679 1.00 96.06 198 HIS A O 1
ATOM 1575 N N . GLN A 1 199 ? -21.902 -0.922 4.800 1.00 97.06 199 GLN A N 1
ATOM 1576 C CA . GLN A 1 199 ? -22.537 0.228 5.445 1.00 97.06 199 GLN A CA 1
ATOM 1577 C C . GLN A 1 199 ? -22.078 0.329 6.898 1.00 97.06 199 GLN A C 1
ATOM 1579 O O . GLN A 1 199 ? -21.894 -0.688 7.558 1.00 97.06 199 GLN A O 1
ATOM 1584 N N . PHE A 1 200 ? -21.872 1.546 7.401 1.00 96.81 200 PHE A N 1
ATOM 1585 C CA . PHE A 1 200 ? -21.449 1.688 8.791 1.00 96.81 200 PHE A CA 1
ATOM 1586 C C . PHE A 1 200 ? -22.585 1.345 9.758 1.00 96.81 200 PHE A C 1
ATOM 1588 O O . PHE A 1 200 ? -23.761 1.560 9.460 1.00 96.81 200 PHE A O 1
ATOM 1595 N N . ILE A 1 201 ? -22.207 0.879 10.945 1.00 97.81 201 ILE A N 1
ATOM 1596 C CA . ILE A 1 201 ? -23.123 0.618 12.056 1.00 97.81 201 ILE A CA 1
ATOM 1597 C C . ILE A 1 201 ? -23.148 1.842 12.974 1.00 97.81 201 ILE A C 1
ATOM 1599 O O . ILE A 1 201 ? -22.100 2.396 13.313 1.00 97.81 201 ILE A O 1
ATOM 1603 N N . GLU A 1 202 ? -24.339 2.305 13.350 1.00 97.50 202 GLU A N 1
ATOM 1604 C CA . GLU A 1 202 ? -24.485 3.468 14.229 1.00 97.50 202 GLU A CA 1
ATOM 1605 C C . GLU A 1 202 ? -23.959 3.145 15.635 1.00 97.50 202 GLU A C 1
ATOM 1607 O O . GLU A 1 202 ? -24.266 2.099 16.209 1.00 97.50 202 GLU A O 1
ATOM 1612 N N . TRP A 1 203 ? -23.161 4.056 16.186 1.00 97.12 203 TRP A N 1
ATOM 1613 C CA . TRP A 1 203 ? -22.498 3.884 17.469 1.00 97.12 203 TRP A CA 1
ATOM 1614 C C . TRP A 1 203 ? -23.476 3.725 18.630 1.00 97.12 203 TRP A C 1
ATOM 1616 O O . TRP A 1 203 ? -24.339 4.577 18.864 1.00 97.12 203 TRP A O 1
ATOM 1626 N N . GLN A 1 204 ? -23.247 2.689 19.432 1.00 92.75 204 GLN A N 1
ATOM 1627 C CA . GLN A 1 204 ? -23.870 2.502 20.734 1.00 92.75 204 GLN A CA 1
ATOM 1628 C C . GLN A 1 204 ? -22.796 2.689 21.805 1.00 92.75 204 GLN A C 1
ATOM 1630 O O . GLN A 1 204 ? -21.889 1.870 21.927 1.00 92.75 204 GLN A O 1
ATOM 1635 N N . ASP A 1 205 ? -22.866 3.790 22.563 1.00 88.56 205 ASP A N 1
ATOM 1636 C CA . ASP A 1 205 ? -21.830 4.088 23.557 1.00 88.56 205 ASP A CA 1
ATOM 1637 C C . ASP A 1 205 ? -21.912 3.121 24.738 1.00 88.56 205 ASP A C 1
ATOM 1639 O O . ASP A 1 205 ? -22.776 3.241 25.608 1.00 88.56 205 ASP A O 1
ATOM 1643 N N . THR A 1 206 ? -21.000 2.156 24.749 1.00 88.00 206 THR A N 1
ATOM 1644 C CA . THR A 1 206 ? -20.838 1.169 25.818 1.00 88.00 206 THR A CA 1
ATOM 1645 C C . THR A 1 206 ? -19.525 1.348 26.577 1.00 88.00 206 THR A C 1
ATOM 1647 O O . THR A 1 206 ? -19.227 0.536 27.451 1.00 88.00 206 THR A O 1
ATOM 1650 N N . LEU A 1 207 ? -18.730 2.377 26.250 1.00 95.69 207 LEU A N 1
ATOM 1651 C CA . LEU A 1 207 ? -17.371 2.534 26.762 1.00 95.69 207 LEU A CA 1
ATOM 1652 C C . LEU A 1 207 ? -17.301 3.479 27.959 1.00 95.69 207 LEU A C 1
ATOM 1654 O O . LEU A 1 207 ? -17.815 4.599 27.949 1.00 95.69 207 LEU A O 1
ATOM 1658 N N . THR A 1 208 ? -16.552 3.056 28.967 1.00 96.94 208 THR A N 1
ATOM 1659 C CA . THR A 1 208 ? -16.091 3.905 30.062 1.00 96.94 208 THR A CA 1
ATOM 1660 C C . THR A 1 208 ? -15.013 4.885 29.590 1.00 96.94 208 THR A C 1
ATOM 1662 O O . THR A 1 208 ? -14.321 4.663 28.595 1.00 96.94 208 THR A O 1
ATOM 1665 N N . GLU A 1 209 ? -14.798 5.965 30.343 1.00 96.75 209 GLU A N 1
ATOM 1666 C CA . GLU A 1 209 ? -13.737 6.936 30.031 1.00 96.75 209 GLU A CA 1
ATOM 1667 C C . GLU A 1 209 ? -12.329 6.318 30.087 1.00 96.75 209 GLU A C 1
ATOM 1669 O O . GLU A 1 209 ? -11.454 6.694 29.307 1.00 96.75 209 GLU A O 1
ATOM 1674 N N . ASN A 1 210 ? -12.117 5.309 30.939 1.00 97.25 210 ASN A N 1
ATOM 1675 C CA . ASN A 1 210 ? -10.855 4.569 30.983 1.00 97.25 210 ASN A CA 1
ATOM 1676 C C . ASN A 1 210 ? -10.624 3.766 29.695 1.00 97.25 210 ASN A C 1
ATOM 1678 O O . ASN A 1 210 ? -9.503 3.732 29.192 1.00 97.25 210 ASN A O 1
ATOM 1682 N N . GLU A 1 211 ? -11.668 3.152 29.134 1.00 97.94 211 GLU A N 1
ATOM 1683 C CA . GLU A 1 211 ? -11.572 2.421 27.865 1.00 97.94 211 GLU A CA 1
ATOM 1684 C C . GLU A 1 211 ? -11.333 3.373 26.691 1.00 97.94 211 GLU A C 1
ATOM 1686 O O . GLU A 1 211 ? -10.469 3.109 25.857 1.00 97.94 211 GLU A O 1
ATOM 1691 N N . LYS A 1 212 ? -12.009 4.529 26.658 1.00 98.00 212 LYS A N 1
ATOM 1692 C CA . LYS A 1 212 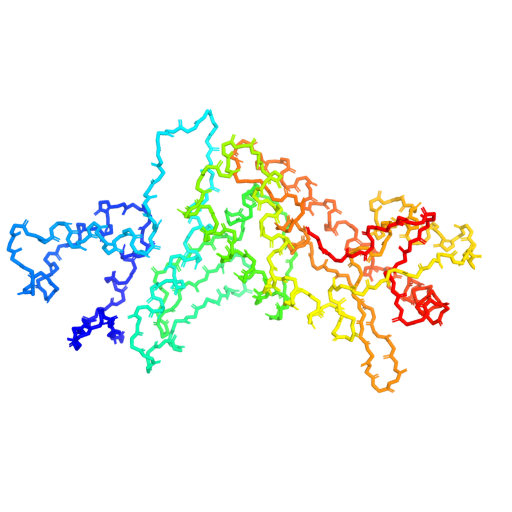? -11.739 5.581 25.662 1.00 98.00 212 LYS A CA 1
ATOM 1693 C C . LYS A 1 212 ? -10.291 6.070 25.746 1.00 98.00 212 LYS A C 1
ATOM 1695 O O . LYS A 1 212 ? -9.629 6.200 24.718 1.00 98.00 212 LYS A O 1
ATOM 1700 N N . SER A 1 213 ? -9.774 6.274 26.961 1.00 97.75 213 SER A N 1
ATOM 1701 C CA . SER A 1 213 ? -8.370 6.636 27.181 1.00 97.75 213 SER A CA 1
ATOM 1702 C C . SER A 1 213 ? -7.404 5.531 26.745 1.00 97.75 213 SER A C 1
ATOM 1704 O O . SER A 1 213 ? -6.344 5.848 26.213 1.00 97.75 213 SER A O 1
ATOM 1706 N N . MET A 1 214 ? -7.753 4.255 26.946 1.00 98.25 214 MET A N 1
ATOM 1707 C CA . MET A 1 214 ? -6.953 3.114 26.484 1.00 98.25 214 MET A CA 1
ATOM 1708 C C . MET A 1 214 ? -6.899 3.054 24.952 1.00 98.25 214 MET A C 1
ATOM 1710 O O . MET A 1 214 ? -5.842 2.820 24.373 1.00 98.25 214 MET A O 1
ATOM 1714 N N . LEU A 1 215 ? -8.024 3.313 24.284 1.00 98.38 215 LEU A N 1
ATOM 1715 C CA . LEU A 1 215 ? -8.101 3.324 22.825 1.00 98.38 215 LEU A CA 1
ATOM 1716 C C . LEU A 1 215 ? -7.444 4.555 22.195 1.00 98.38 215 LEU A C 1
ATOM 1718 O O . LEU A 1 215 ? -7.155 4.520 21.004 1.00 98.38 215 LEU A O 1
ATOM 1722 N N . ALA A 1 216 ? -7.190 5.631 22.939 1.00 97.81 216 ALA A N 1
ATOM 1723 C CA . ALA A 1 216 ? -6.684 6.887 22.386 1.00 97.81 216 ALA A CA 1
ATOM 1724 C C . ALA A 1 216 ? -5.363 6.728 21.602 1.00 97.81 216 ALA A C 1
ATOM 1726 O O . ALA A 1 216 ? -5.146 7.416 20.603 1.00 97.81 216 ALA A O 1
ATOM 1727 N N . CYS A 1 217 ? -4.498 5.785 21.995 1.00 96.94 217 CYS A N 1
ATOM 1728 C CA . CYS A 1 217 ? -3.222 5.544 21.316 1.00 96.94 217 CYS A CA 1
ATOM 1729 C C . CYS A 1 217 ? -3.378 5.015 19.883 1.00 96.94 217 CYS A C 1
ATOM 1731 O O . CYS A 1 217 ? -2.489 5.207 19.059 1.00 96.94 217 CYS A O 1
ATOM 1733 N N . ILE A 1 218 ? -4.519 4.407 19.539 1.00 97.38 218 ILE A N 1
ATOM 1734 C CA . ILE A 1 218 ? -4.724 3.873 18.189 1.00 97.38 218 ILE A CA 1
ATOM 1735 C C . ILE A 1 218 ? -5.086 4.968 17.179 1.00 97.38 218 ILE A C 1
ATOM 1737 O O . ILE A 1 218 ? -5.161 4.680 15.985 1.00 97.38 218 ILE A O 1
ATOM 1741 N N . ASN A 1 219 ? -5.264 6.219 17.621 1.00 97.44 219 ASN A N 1
ATOM 1742 C CA . ASN A 1 219 ? -5.610 7.360 16.775 1.00 97.44 219 ASN A CA 1
ATOM 1743 C C . ASN A 1 219 ? -5.010 8.681 17.301 1.00 97.44 219 ASN A C 1
ATOM 1745 O O . ASN A 1 219 ? -5.724 9.587 17.737 1.00 97.44 219 ASN A O 1
ATOM 1749 N N . ALA A 1 220 ? -3.679 8.797 17.256 1.00 95.25 220 ALA A N 1
ATOM 1750 C CA . ALA A 1 220 ? -2.941 10.019 17.581 1.00 95.25 220 ALA A CA 1
ATOM 1751 C C . ALA A 1 220 ? -3.257 10.622 18.968 1.00 95.25 220 ALA A C 1
ATOM 1753 O O . ALA A 1 220 ? -3.325 11.845 19.125 1.00 95.25 220 ALA A O 1
ATOM 1754 N N . GLY A 1 221 ? -3.466 9.767 19.972 1.00 94.81 221 GLY A N 1
ATOM 1755 C CA . GLY A 1 221 ? -3.708 10.170 21.360 1.00 94.81 221 GLY A CA 1
ATOM 1756 C C . GLY A 1 221 ? -5.102 10.737 21.631 1.00 94.81 221 GLY A C 1
ATOM 1757 O O . GLY A 1 221 ? -5.336 11.238 22.728 1.00 94.81 221 GLY A O 1
ATOM 1758 N N . ASN A 1 222 ? -6.026 10.655 20.671 1.00 95.38 222 ASN A N 1
ATOM 1759 C CA . ASN A 1 222 ? -7.403 11.114 20.823 1.00 95.38 222 ASN A CA 1
ATOM 1760 C C . ASN A 1 222 ? -8.392 9.959 20.653 1.00 95.38 222 ASN A C 1
ATOM 1762 O O . ASN A 1 222 ? -8.108 8.964 19.985 1.00 95.38 222 ASN A O 1
ATOM 1766 N N . PHE A 1 223 ? -9.577 10.121 21.242 1.00 97.50 223 PHE A N 1
ATOM 1767 C CA . PHE A 1 223 ? -10.711 9.238 21.009 1.00 97.50 223 PHE A CA 1
ATOM 1768 C C . PHE A 1 223 ? -11.799 9.979 20.230 1.00 97.50 223 PHE A C 1
ATOM 1770 O O . PHE A 1 223 ? -12.400 10.923 20.742 1.00 97.50 223 PHE A O 1
ATOM 1777 N N . ASP A 1 224 ? -12.067 9.535 19.005 1.00 96.81 224 ASP A N 1
ATOM 1778 C CA . ASP A 1 224 ? -13.209 9.987 18.211 1.00 96.81 224 ASP A CA 1
ATOM 1779 C C . ASP A 1 224 ? -13.864 8.788 17.527 1.00 96.81 224 ASP A C 1
ATOM 1781 O O . ASP A 1 224 ? -13.297 8.179 16.617 1.00 96.81 224 ASP A O 1
ATOM 1785 N N . THR A 1 225 ? -15.095 8.491 17.944 1.00 96.25 225 THR A N 1
ATOM 1786 C CA . THR A 1 225 ? -15.915 7.380 17.459 1.00 96.25 225 THR A CA 1
ATOM 1787 C C . THR A 1 225 ? -15.906 7.232 15.942 1.00 96.25 225 THR A C 1
ATOM 1789 O O . THR A 1 225 ? -15.834 6.104 15.468 1.00 96.25 225 THR A O 1
ATOM 1792 N N . ILE A 1 226 ? -15.962 8.322 15.167 1.00 97.38 226 ILE A N 1
ATOM 1793 C CA . ILE A 1 226 ? -16.096 8.222 13.704 1.00 97.38 226 ILE A CA 1
ATOM 1794 C C . ILE A 1 226 ? -14.768 7.957 12.985 1.00 97.38 226 ILE A C 1
ATOM 1796 O O . ILE A 1 226 ? -14.783 7.729 11.778 1.00 97.38 226 ILE A O 1
ATOM 1800 N N . THR A 1 227 ? -13.629 7.997 13.684 1.00 97.81 227 THR A N 1
ATOM 1801 C CA . THR A 1 227 ? -12.289 7.792 13.092 1.00 97.81 227 THR A CA 1
ATOM 1802 C C . THR A 1 227 ? -11.429 6.759 13.818 1.00 97.81 227 THR A C 1
ATOM 1804 O O . THR A 1 227 ? -10.425 6.318 13.258 1.00 97.81 227 THR A O 1
ATOM 1807 N N . GLN A 1 228 ? -11.802 6.346 15.034 1.00 98.38 228 GLN A N 1
ATOM 1808 C CA . GLN A 1 228 ? -10.937 5.563 15.916 1.00 98.38 228 GLN A CA 1
ATOM 1809 C C . GLN A 1 228 ? -10.434 4.252 15.306 1.00 98.38 228 GLN A C 1
ATOM 1811 O O . GLN A 1 228 ? -9.321 3.819 15.589 1.00 98.38 228 GLN A O 1
ATOM 1816 N N . PHE A 1 229 ? -11.237 3.617 14.458 1.00 98.50 229 PHE A N 1
ATOM 1817 C CA . PHE A 1 229 ? -11.013 2.254 13.985 1.00 98.50 229 PHE A CA 1
ATOM 1818 C C . PHE A 1 229 ? -10.531 2.185 12.532 1.00 98.50 229 PHE A C 1
ATOM 1820 O O . PHE A 1 229 ? -10.343 1.090 12.004 1.00 98.50 229 PHE A O 1
ATOM 1827 N N . CYS A 1 230 ? -10.272 3.325 11.879 1.00 98.06 230 CYS A N 1
ATOM 1828 C CA . CYS A 1 230 ? -9.831 3.379 10.475 1.00 98.06 230 CYS A CA 1
ATOM 1829 C C . CYS A 1 230 ? -8.501 2.651 10.197 1.00 98.06 230 CYS A C 1
ATOM 1831 O O . CYS A 1 230 ? -8.236 2.259 9.064 1.00 98.06 230 CYS A O 1
ATOM 1833 N N . LYS A 1 231 ? -7.677 2.423 11.228 1.00 98.56 231 LYS A N 1
ATOM 1834 C CA . LYS A 1 231 ? -6.414 1.670 11.140 1.00 98.56 231 LYS A CA 1
ATOM 1835 C C . LYS A 1 231 ? -6.514 0.241 11.678 1.00 98.56 231 LYS A C 1
ATOM 1837 O O . LYS A 1 231 ? -5.498 -0.445 11.720 1.00 98.56 231 LYS A O 1
ATOM 1842 N N . ILE A 1 232 ? -7.691 -0.212 12.109 1.00 98.81 232 ILE A N 1
ATOM 1843 C CA . ILE A 1 232 ? -7.870 -1.532 12.724 1.00 98.81 232 ILE A CA 1
ATOM 1844 C C . ILE A 1 232 ? -8.435 -2.523 11.706 1.00 98.81 232 ILE A C 1
ATOM 1846 O O . ILE A 1 232 ? -9.474 -2.282 11.082 1.00 98.81 232 ILE A O 1
ATOM 1850 N N . GLY A 1 233 ? -7.739 -3.645 11.551 1.00 98.75 233 GLY A N 1
ATOM 1851 C CA . GLY A 1 233 ? -8.218 -4.845 10.884 1.00 98.75 233 GLY A CA 1
ATOM 1852 C C . GLY A 1 233 ? -8.662 -5.910 11.880 1.00 98.75 233 GLY A C 1
ATOM 1853 O O . GLY A 1 233 ? -8.330 -5.862 13.065 1.00 98.75 233 GLY A O 1
ATOM 1854 N N . TYR A 1 234 ? -9.434 -6.865 11.383 1.00 98.62 234 TYR A N 1
ATOM 1855 C CA . TYR A 1 234 ? -9.973 -7.977 12.146 1.00 98.62 234 TYR A CA 1
ATOM 1856 C C . TYR A 1 234 ? -10.322 -9.145 11.226 1.00 98.62 234 TYR A C 1
ATOM 1858 O O . TYR A 1 234 ? -10.740 -8.962 10.081 1.00 98.62 234 TYR A O 1
ATOM 1866 N N . ARG A 1 235 ? -10.154 -10.367 11.729 1.00 97.69 235 ARG A N 1
ATOM 1867 C CA . ARG A 1 235 ? -10.557 -11.599 11.041 1.00 97.69 235 ARG A CA 1
ATOM 1868 C C . ARG A 1 235 ? -10.989 -12.653 12.043 1.00 97.69 235 ARG A C 1
ATOM 1870 O O . ARG A 1 235 ? -10.406 -12.746 13.118 1.00 97.69 235 ARG A O 1
ATOM 1877 N N . GLU A 1 236 ? -11.957 -13.472 11.662 1.00 95.81 236 GLU A N 1
ATOM 1878 C CA . GLU A 1 236 ? -12.387 -14.607 12.473 1.00 95.81 236 GLU A CA 1
ATOM 1879 C C . GLU A 1 236 ? -11.623 -15.872 12.075 1.00 95.81 236 GLU A C 1
ATOM 1881 O O . GLU A 1 236 ? -11.556 -16.234 10.898 1.00 95.81 236 GLU A O 1
ATOM 1886 N N . VAL A 1 237 ? -11.049 -16.557 13.061 1.00 93.19 237 VAL A N 1
ATOM 1887 C CA . VAL A 1 237 ? -10.377 -17.846 12.891 1.00 93.19 237 VAL A CA 1
ATOM 1888 C C . VAL A 1 237 ? -10.902 -18.780 13.973 1.00 93.19 237 VAL A C 1
ATOM 1890 O O . VAL A 1 237 ? -10.745 -18.514 15.155 1.00 93.19 237 VAL A O 1
ATOM 1893 N N . GLN A 1 238 ? -11.555 -19.874 13.570 1.00 91.94 238 GLN A N 1
ATOM 1894 C CA . GLN A 1 238 ? -12.114 -20.876 14.496 1.00 91.94 238 GLN A CA 1
ATOM 1895 C C . GLN A 1 238 ? -13.097 -20.307 15.544 1.00 91.94 238 GLN A C 1
ATOM 1897 O O . GLN A 1 238 ? -13.264 -20.883 16.614 1.00 91.94 238 GLN A O 1
ATOM 1902 N N . GLY A 1 239 ? -13.793 -19.215 15.213 1.00 88.56 239 GLY A N 1
ATOM 1903 C CA . GLY A 1 239 ? -14.783 -18.580 16.089 1.00 88.56 239 GLY A CA 1
ATOM 1904 C C . GLY A 1 239 ? -14.222 -17.502 17.020 1.00 88.56 239 GLY A C 1
ATOM 1905 O O . GLY A 1 239 ? -15.012 -16.853 17.699 1.00 88.56 239 GLY A O 1
ATOM 1906 N N . GLU A 1 240 ? -12.907 -17.269 17.013 1.00 94.25 240 GLU A N 1
ATOM 1907 C CA . GLU A 1 240 ? -12.259 -16.159 17.719 1.00 94.25 240 GLU A CA 1
ATOM 1908 C C . GLU A 1 240 ? -11.912 -15.034 16.738 1.00 94.25 240 GLU A C 1
ATOM 1910 O O . GLU A 1 240 ? -11.475 -15.290 15.609 1.00 94.25 240 GLU A O 1
ATOM 1915 N N . VAL A 1 241 ? -12.102 -13.780 17.156 1.00 97.88 241 VAL A N 1
ATOM 1916 C CA . VAL A 1 241 ? -11.717 -12.605 16.366 1.00 97.88 241 VAL A CA 1
ATOM 1917 C C . VAL A 1 241 ? -10.290 -12.183 16.717 1.00 97.88 241 VAL A C 1
ATOM 1919 O O . VAL A 1 241 ? -9.950 -11.955 17.872 1.00 97.88 241 VAL A O 1
ATOM 1922 N N . ALA A 1 242 ? -9.439 -12.061 15.703 1.00 98.12 242 ALA A N 1
ATOM 1923 C CA . ALA A 1 242 ? -8.078 -11.563 15.844 1.00 98.12 242 ALA A CA 1
ATOM 1924 C C . ALA A 1 242 ? -7.978 -10.153 15.259 1.00 98.12 242 ALA A C 1
ATOM 1926 O O . ALA A 1 242 ? -8.208 -9.968 14.062 1.00 98.12 242 ALA A O 1
ATOM 1927 N N . PHE A 1 243 ? -7.597 -9.180 16.089 1.00 98.69 243 PHE A N 1
ATOM 1928 C CA . PHE A 1 243 ? -7.382 -7.791 15.679 1.00 98.69 243 PHE A CA 1
ATOM 1929 C C . PHE A 1 243 ? -5.932 -7.530 15.271 1.00 98.69 243 PHE A C 1
ATOM 1931 O O . PHE A 1 243 ? -4.989 -8.133 15.797 1.00 98.69 243 PHE A O 1
ATOM 1938 N N . SER A 1 244 ? -5.744 -6.588 14.356 1.00 98.25 244 SER A N 1
ATOM 1939 C CA . SER A 1 244 ? -4.435 -6.066 13.967 1.00 98.25 244 SER A CA 1
ATOM 1940 C C . SER A 1 244 ? -4.527 -4.582 13.626 1.00 98.25 244 SER A C 1
ATOM 1942 O O . SER A 1 244 ? -5.598 -4.069 13.306 1.00 98.25 244 SER A O 1
ATOM 1944 N N . MET A 1 245 ? -3.397 -3.878 13.675 1.00 98.69 245 MET A N 1
ATOM 1945 C CA . MET A 1 245 ? -3.302 -2.507 13.176 1.00 98.69 245 MET A CA 1
ATOM 1946 C C . MET A 1 245 ? -2.618 -2.503 11.808 1.00 98.69 245 MET A C 1
ATOM 1948 O O . MET A 1 245 ? -1.653 -3.233 11.599 1.00 98.69 245 MET A O 1
ATOM 1952 N N . VAL A 1 246 ? -3.104 -1.680 10.877 1.00 98.50 246 VAL A N 1
ATOM 1953 C CA . VAL A 1 246 ? -2.474 -1.482 9.564 1.00 98.50 246 VAL A CA 1
ATOM 1954 C C . VAL A 1 246 ? -1.034 -1.003 9.756 1.00 98.50 246 VAL A C 1
ATOM 1956 O O . VAL A 1 246 ? -0.797 -0.015 10.452 1.00 98.50 246 VAL A O 1
ATOM 1959 N N . HIS A 1 247 ? -0.084 -1.662 9.087 1.00 98.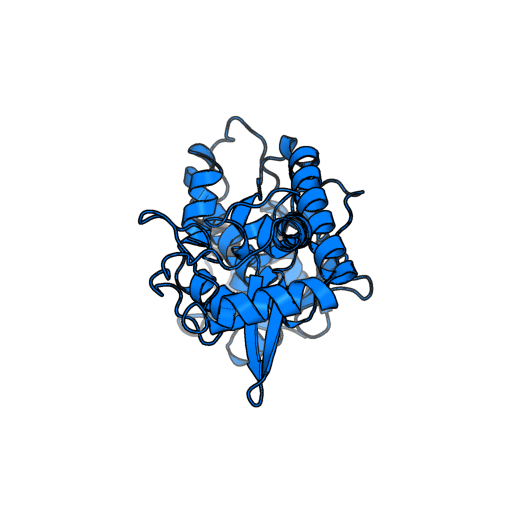69 247 HIS A N 1
ATOM 1960 C CA . HIS A 1 247 ? 1.332 -1.305 9.151 1.00 98.69 247 HIS A CA 1
ATOM 1961 C C . HIS A 1 247 ? 1.569 0.197 8.870 1.00 98.69 247 HIS A C 1
ATOM 1963 O O . HIS A 1 247 ? 0.985 0.735 7.915 1.00 98.69 247 HIS A O 1
ATOM 1969 N N . PRO A 1 248 ? 2.463 0.886 9.610 1.00 98.56 248 PRO A N 1
ATOM 1970 C CA . PRO A 1 248 ? 2.708 2.321 9.453 1.00 98.56 248 PRO A CA 1
ATOM 1971 C C . PRO A 1 248 ? 3.055 2.737 8.023 1.00 98.56 248 PRO A C 1
ATOM 1973 O O . PRO A 1 248 ? 2.513 3.719 7.528 1.00 98.56 248 PRO A O 1
ATOM 1976 N N . CYS A 1 249 ? 3.886 1.962 7.317 1.00 98.38 249 CYS A N 1
ATOM 1977 C CA . CYS A 1 249 ? 4.245 2.256 5.923 1.00 98.38 249 CYS A CA 1
ATOM 1978 C C . CYS A 1 249 ? 3.056 2.181 4.956 1.00 98.38 249 CYS A C 1
ATOM 1980 O O . CYS A 1 249 ? 3.001 2.955 4.005 1.00 98.38 249 CYS A O 1
ATOM 1982 N N . ILE A 1 250 ? 2.106 1.271 5.192 1.00 98.62 250 ILE A N 1
ATOM 1983 C CA . ILE A 1 250 ? 0.905 1.129 4.357 1.00 98.62 250 ILE A CA 1
ATOM 1984 C C . ILE A 1 250 ? -0.035 2.306 4.623 1.00 98.62 250 ILE A C 1
ATOM 1986 O O . ILE A 1 250 ? -0.462 2.972 3.682 1.00 98.62 250 ILE A O 1
ATOM 1990 N N . SER A 1 251 ? -0.282 2.618 5.901 1.00 98.25 251 SER A N 1
ATOM 1991 C CA . SER A 1 251 ? -1.062 3.798 6.297 1.00 98.25 251 SER A CA 1
ATOM 1992 C C . SER A 1 251 ? -0.455 5.088 5.736 1.00 98.25 251 SER A C 1
ATOM 1994 O O . SER A 1 251 ? -1.175 5.937 5.216 1.00 98.25 251 SER A O 1
ATOM 1996 N N . TYR A 1 252 ? 0.872 5.212 5.790 1.00 98.25 252 TYR A N 1
ATOM 1997 C CA . TYR A 1 252 ? 1.614 6.341 5.241 1.00 98.25 252 TYR A CA 1
ATOM 1998 C C . TYR A 1 252 ? 1.419 6.475 3.725 1.00 98.25 252 TYR A C 1
ATOM 2000 O O . TYR A 1 252 ? 1.018 7.540 3.254 1.00 98.25 252 TYR A O 1
ATOM 2008 N N . LEU A 1 253 ? 1.638 5.400 2.957 1.00 97.81 253 LEU A N 1
ATOM 2009 C CA . LEU A 1 253 ? 1.496 5.441 1.497 1.00 97.81 253 LEU A CA 1
ATOM 2010 C C . LEU A 1 253 ? 0.080 5.805 1.046 1.00 97.81 253 LEU A C 1
ATOM 2012 O O . LEU A 1 253 ? -0.073 6.558 0.088 1.00 97.81 253 LEU A O 1
ATOM 2016 N N . LEU A 1 254 ? -0.943 5.288 1.730 1.00 97.44 254 LEU A N 1
ATOM 2017 C CA . LEU A 1 254 ? -2.337 5.557 1.380 1.00 97.44 254 LEU A CA 1
ATOM 2018 C C . LEU A 1 254 ? -2.748 6.989 1.738 1.00 97.44 254 LEU A C 1
ATOM 2020 O O . LEU A 1 254 ? -3.420 7.657 0.954 1.00 97.44 254 LEU A O 1
ATOM 2024 N N . HIS A 1 255 ? -2.340 7.473 2.916 1.00 95.94 255 HIS A N 1
ATOM 2025 C CA . HIS A 1 255 ? -3.000 8.627 3.527 1.00 95.94 255 HIS A CA 1
ATOM 2026 C C . HIS A 1 255 ? -2.129 9.861 3.679 1.00 95.94 255 HIS A C 1
ATOM 2028 O O . HIS A 1 255 ? -2.688 10.942 3.830 1.00 95.94 255 HIS A O 1
ATOM 2034 N N . THR A 1 256 ? -0.800 9.771 3.640 1.00 95.38 256 THR A N 1
ATOM 2035 C CA . THR A 1 256 ? 0.070 10.926 3.938 1.00 95.38 256 THR A CA 1
ATOM 2036 C C . THR A 1 256 ? 1.261 11.098 3.001 1.00 95.38 256 THR A C 1
ATOM 2038 O O . THR A 1 256 ? 1.879 12.160 3.041 1.00 95.38 256 THR A O 1
ATOM 2041 N N . TYR A 1 257 ? 1.546 10.129 2.128 1.00 95.69 257 TYR A N 1
ATOM 2042 C CA . TYR A 1 257 ? 2.641 10.212 1.164 1.00 95.69 257 TYR A CA 1
ATOM 2043 C C . TYR A 1 257 ? 2.579 11.480 0.310 1.00 95.69 257 TYR A C 1
ATOM 2045 O O . TYR A 1 257 ? 1.552 11.797 -0.297 1.00 95.69 257 TYR A O 1
ATOM 2053 N N . SER A 1 258 ? 3.719 12.165 0.234 1.00 94.06 258 SER A N 1
ATOM 2054 C CA . SER A 1 258 ? 3.963 13.277 -0.676 1.00 94.06 258 SER A CA 1
ATOM 2055 C C . SER A 1 258 ? 5.236 13.016 -1.480 1.00 94.06 258 SER A C 1
ATOM 2057 O O . SER A 1 258 ? 6.286 12.762 -0.880 1.00 94.06 258 SER A O 1
ATOM 2059 N N . PRO A 1 259 ? 5.194 13.118 -2.818 1.00 92.12 259 PRO A N 1
ATOM 2060 C CA . PRO A 1 259 ? 6.366 12.909 -3.656 1.00 92.12 259 PRO A CA 1
ATOM 2061 C C . PRO A 1 259 ? 7.259 14.157 -3.780 1.00 92.12 259 PRO A C 1
ATOM 2063 O O . PRO A 1 259 ? 8.306 14.092 -4.419 1.00 92.12 259 PRO A O 1
ATOM 2066 N N . PHE A 1 260 ? 6.874 15.304 -3.206 1.00 90.69 260 PHE A N 1
ATOM 2067 C CA . PHE A 1 260 ? 7.677 16.531 -3.270 1.00 90.69 260 PHE A CA 1
ATOM 2068 C C . PHE A 1 260 ? 8.980 16.386 -2.477 1.00 90.69 260 PHE A C 1
ATOM 20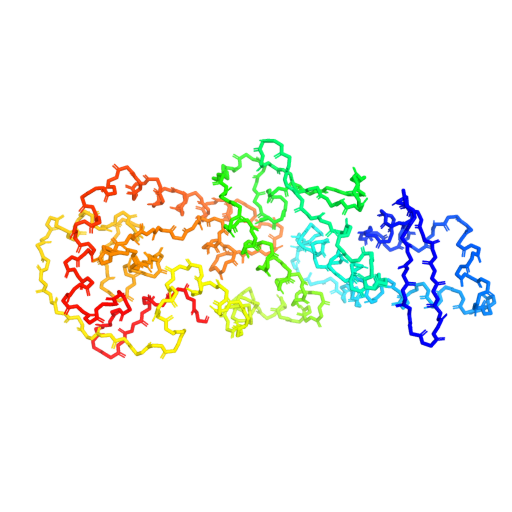70 O O . PHE A 1 260 ? 8.967 15.972 -1.317 1.00 90.69 260 PHE A O 1
ATOM 2077 N N . ALA A 1 261 ? 10.113 16.727 -3.090 1.00 88.56 261 ALA A N 1
ATOM 2078 C CA . ALA A 1 261 ? 11.438 16.507 -2.506 1.00 88.56 261 ALA A CA 1
ATOM 2079 C C . ALA A 1 261 ? 11.645 17.300 -1.201 1.00 88.56 261 ALA A C 1
ATOM 2081 O O . ALA A 1 261 ? 12.234 16.793 -0.249 1.00 88.56 261 ALA A O 1
ATOM 2082 N N . GLU A 1 262 ? 11.078 18.505 -1.115 1.00 89.75 262 GLU A N 1
ATOM 2083 C CA . GLU A 1 262 ? 11.141 19.366 0.075 1.00 89.75 262 GLU A CA 1
ATOM 2084 C C . GLU A 1 262 ? 10.371 18.797 1.283 1.00 89.75 262 GLU A C 1
ATOM 2086 O O . GLU A 1 262 ? 10.577 19.224 2.416 1.00 89.75 262 GLU A O 1
ATOM 2091 N N . PHE A 1 263 ? 9.496 17.807 1.068 1.00 90.88 263 PHE A N 1
ATOM 2092 C CA . PHE A 1 263 ? 8.606 17.267 2.099 1.00 90.88 263 PHE A CA 1
ATOM 2093 C C . PHE A 1 263 ? 9.210 16.080 2.861 1.00 90.88 263 PHE A C 1
ATOM 2095 O O . PHE A 1 263 ? 8.527 15.513 3.713 1.00 90.88 263 PHE A O 1
ATOM 2102 N N . LYS A 1 264 ? 10.477 15.707 2.622 1.00 94.19 264 LYS A N 1
ATOM 2103 C CA . LYS A 1 264 ? 11.113 14.535 3.262 1.00 94.19 264 LYS A CA 1
ATOM 2104 C C . LYS A 1 264 ? 10.998 14.523 4.789 1.00 94.19 264 LYS A C 1
ATOM 2106 O O . LYS A 1 264 ? 10.631 13.499 5.365 1.00 94.19 264 LYS A O 1
ATOM 2111 N N . GLU A 1 265 ? 11.253 15.653 5.448 1.00 95.69 265 GLU A N 1
ATOM 2112 C CA . GLU A 1 265 ? 11.151 15.748 6.914 1.00 95.69 265 GLU A CA 1
ATOM 2113 C C . GLU A 1 265 ? 9.695 15.723 7.400 1.00 95.69 265 GLU A C 1
ATOM 2115 O O . GLU A 1 265 ? 9.375 15.095 8.409 1.00 95.69 265 GLU A O 1
ATOM 2120 N N . THR A 1 266 ? 8.775 16.349 6.660 1.00 95.69 266 THR A N 1
ATOM 2121 C CA . THR A 1 266 ? 7.337 16.297 6.968 1.00 95.69 266 THR A CA 1
ATOM 2122 C C . THR A 1 266 ? 6.795 14.873 6.842 1.00 95.69 266 THR A C 1
ATOM 2124 O O . THR A 1 266 ? 6.087 14.394 7.729 1.00 95.69 266 THR A O 1
ATOM 2127 N N . ASN A 1 267 ? 7.182 14.172 5.778 1.00 96.56 267 ASN A N 1
ATOM 2128 C CA . ASN A 1 267 ? 6.857 12.774 5.533 1.00 96.56 267 ASN A CA 1
ATOM 2129 C C . ASN A 1 267 ? 7.391 11.872 6.656 1.00 96.56 267 ASN A C 1
ATOM 2131 O O . ASN A 1 267 ? 6.640 11.060 7.202 1.00 96.56 267 ASN A O 1
ATOM 2135 N N . ALA A 1 268 ? 8.651 12.061 7.065 1.00 97.44 268 ALA A N 1
ATOM 2136 C CA . ALA A 1 268 ? 9.240 11.345 8.196 1.00 97.44 268 ALA A CA 1
ATOM 2137 C C . ALA A 1 268 ? 8.471 11.617 9.502 1.00 97.44 268 ALA A C 1
ATOM 2139 O O . ALA A 1 268 ? 8.191 10.693 10.264 1.00 97.44 268 ALA A O 1
ATOM 2140 N N . GLY A 1 269 ? 8.048 12.865 9.735 1.00 97.50 269 GLY A N 1
ATOM 2141 C CA . GLY A 1 269 ? 7.206 13.240 10.871 1.00 97.50 269 GLY A CA 1
ATOM 2142 C C . GLY A 1 269 ? 5.853 12.518 10.900 1.00 97.50 269 GLY A C 1
ATOM 2143 O O . GLY A 1 269 ? 5.417 12.083 11.967 1.00 97.50 269 GLY A O 1
ATOM 2144 N N . PHE A 1 270 ? 5.197 12.342 9.748 1.00 97.44 270 PHE A N 1
ATOM 2145 C CA . PHE A 1 270 ? 3.966 11.547 9.658 1.00 97.44 270 PHE A CA 1
ATOM 2146 C C . PHE A 1 270 ? 4.213 10.066 9.940 1.00 97.44 270 PHE A C 1
ATOM 2148 O O . PHE A 1 270 ? 3.469 9.470 10.720 1.00 97.44 270 PHE A O 1
ATOM 2155 N N . LEU A 1 271 ? 5.259 9.481 9.352 1.00 98.06 271 LEU A N 1
ATOM 2156 C CA . LEU A 1 271 ? 5.595 8.079 9.586 1.00 98.06 271 LEU A CA 1
ATOM 2157 C C . LEU A 1 271 ? 5.950 7.820 11.056 1.00 98.06 271 LEU A C 1
ATOM 2159 O O . LEU A 1 271 ? 5.498 6.831 11.620 1.00 98.06 271 LEU A O 1
ATOM 2163 N N . ASN A 1 272 ? 6.668 8.736 11.710 1.00 97.44 272 ASN A N 1
ATOM 2164 C CA . ASN A 1 272 ? 6.993 8.631 13.134 1.00 97.44 272 ASN A CA 1
ATOM 2165 C C . ASN A 1 272 ? 5.742 8.616 14.023 1.00 97.44 272 ASN A C 1
ATOM 2167 O O . ASN A 1 272 ? 5.675 7.822 14.957 1.00 97.44 272 ASN A O 1
ATOM 2171 N N . LYS A 1 273 ? 4.728 9.436 13.716 1.00 97.19 273 LYS A N 1
ATOM 2172 C CA . LYS A 1 273 ? 3.440 9.400 14.434 1.00 97.19 273 LYS A CA 1
ATOM 2173 C C . LYS A 1 273 ? 2.717 8.067 14.232 1.00 97.19 273 LYS A C 1
ATOM 2175 O O . LYS A 1 273 ? 2.223 7.491 15.191 1.00 97.19 273 LYS A O 1
ATOM 2180 N N . LEU A 1 274 ? 2.702 7.548 13.002 1.00 98.31 274 LEU A N 1
ATOM 2181 C CA . LEU A 1 274 ? 2.103 6.243 12.701 1.00 98.31 274 LEU A CA 1
ATOM 2182 C C . LEU A 1 274 ? 2.850 5.092 13.391 1.00 98.31 274 LEU A C 1
ATOM 2184 O O . LEU A 1 274 ? 2.212 4.173 13.895 1.00 98.31 274 LEU A O 1
ATOM 2188 N N . ASN A 1 275 ? 4.183 5.158 13.451 1.00 98.12 275 ASN A N 1
ATOM 2189 C CA . ASN A 1 275 ? 5.008 4.209 14.196 1.00 98.12 275 ASN A CA 1
ATOM 2190 C C . ASN A 1 275 ? 4.688 4.255 15.695 1.00 98.12 275 ASN A C 1
ATOM 2192 O O . ASN A 1 275 ? 4.599 3.203 16.319 1.00 98.12 275 ASN A O 1
ATOM 2196 N N . GLN A 1 276 ? 4.504 5.449 16.269 1.00 98.06 276 GLN A N 1
ATOM 2197 C CA . GLN A 1 276 ? 4.158 5.603 17.682 1.00 98.06 276 GLN A CA 1
ATOM 2198 C C . GLN A 1 276 ? 2.811 4.942 18.000 1.00 98.06 276 GLN A C 1
ATOM 2200 O O . GLN A 1 276 ? 2.770 4.059 18.852 1.00 98.06 276 GLN A O 1
ATOM 2205 N N . ASP A 1 277 ? 1.754 5.275 17.251 1.00 98.31 277 ASP A N 1
ATOM 2206 C CA . ASP A 1 277 ? 0.428 4.662 17.419 1.00 98.31 277 ASP A CA 1
ATOM 2207 C C . ASP A 1 277 ? 0.494 3.125 17.293 1.00 98.31 277 ASP A C 1
ATOM 2209 O O . ASP A 1 277 ? -0.118 2.390 18.069 1.00 98.31 277 ASP A O 1
ATOM 2213 N N . TYR A 1 278 ? 1.272 2.626 16.325 1.00 98.50 278 TYR A N 1
ATOM 2214 C CA . TYR A 1 278 ? 1.463 1.193 16.103 1.00 98.50 278 TYR A CA 1
ATOM 2215 C C . TYR A 1 278 ? 2.199 0.512 17.260 1.00 98.50 278 TYR A C 1
ATOM 2217 O O . TYR A 1 278 ? 1.782 -0.557 17.709 1.00 98.50 278 TYR A O 1
ATOM 2225 N N . ASN A 1 279 ? 3.266 1.121 17.774 1.00 98.31 279 ASN A N 1
ATOM 2226 C CA . ASN A 1 279 ? 4.026 0.591 18.905 1.00 98.31 279 ASN A CA 1
ATOM 2227 C C . ASN A 1 279 ? 3.199 0.603 20.197 1.00 98.31 279 ASN A C 1
ATOM 2229 O O . ASN A 1 279 ? 3.218 -0.377 20.945 1.00 98.31 279 ASN A O 1
ATOM 2233 N N . ASP A 1 280 ? 2.438 1.669 20.441 1.00 98.38 280 ASP A N 1
ATOM 2234 C CA . ASP A 1 280 ? 1.583 1.793 21.623 1.00 98.38 280 ASP A CA 1
ATOM 2235 C C . ASP A 1 280 ? 0.421 0.798 21.584 1.00 98.38 280 ASP A C 1
ATOM 2237 O O . ASP A 1 280 ? 0.101 0.191 22.612 1.00 98.38 280 ASP A O 1
ATOM 2241 N N . TYR A 1 281 ? -0.155 0.560 20.399 1.00 98.69 281 TYR A N 1
ATOM 2242 C CA . TYR A 1 281 ? -1.128 -0.509 20.190 1.00 98.69 281 TYR A CA 1
ATOM 2243 C C . TYR A 1 281 ? -0.540 -1.876 20.537 1.00 98.69 281 TYR A C 1
ATOM 2245 O O . TYR A 1 281 ? -1.130 -2.602 21.330 1.00 98.69 281 TYR A O 1
ATOM 2253 N N . HIS A 1 282 ? 0.636 -2.226 20.006 1.00 98.44 282 HIS A N 1
ATOM 2254 C CA . HIS A 1 282 ? 1.254 -3.530 20.276 1.00 98.44 282 HIS A CA 1
ATOM 2255 C C . HIS A 1 282 ? 1.666 -3.695 21.742 1.00 98.44 282 HIS A C 1
ATOM 2257 O O . HIS A 1 282 ? 1.520 -4.783 22.298 1.00 98.44 282 HIS A O 1
ATOM 2263 N N . THR A 1 283 ? 2.116 -2.617 22.384 1.00 98.38 283 THR A N 1
ATOM 2264 C CA . THR A 1 283 ? 2.473 -2.605 23.809 1.00 98.38 283 THR A CA 1
ATOM 2265 C C . THR A 1 283 ? 1.259 -2.884 24.697 1.00 98.38 283 THR A C 1
ATOM 2267 O O . THR A 1 283 ? 1.372 -3.606 25.684 1.00 98.38 283 THR A O 1
ATOM 2270 N N . ASN A 1 284 ? 0.086 -2.360 24.330 1.00 98.12 284 ASN A N 1
ATOM 2271 C CA . ASN A 1 284 ? -1.149 -2.476 25.113 1.00 98.12 284 ASN A CA 1
ATOM 2272 C C . ASN A 1 284 ? -2.176 -3.436 24.489 1.00 98.12 284 ASN A C 1
ATOM 2274 O O . ASN A 1 284 ? -3.342 -3.446 24.893 1.00 98.12 284 ASN A O 1
ATOM 2278 N N . LYS A 1 285 ? -1.753 -4.262 23.522 1.00 98.56 285 LYS A N 1
ATOM 2279 C CA . LYS A 1 285 ? -2.635 -5.055 22.653 1.00 98.56 285 LYS A CA 1
ATOM 2280 C C . LYS A 1 285 ? -3.624 -5.907 23.435 1.00 98.56 285 LYS A C 1
ATOM 2282 O O . LYS A 1 285 ? -4.800 -5.928 23.106 1.00 98.56 285 LYS A O 1
ATOM 2287 N N . MET A 1 286 ? -3.171 -6.547 24.512 1.00 97.62 286 MET A N 1
ATOM 2288 C CA . MET A 1 286 ? -4.022 -7.422 25.325 1.00 97.62 286 MET A CA 1
ATOM 2289 C C . MET A 1 286 ? -5.184 -6.697 26.019 1.00 97.62 286 MET A C 1
ATOM 2291 O O . MET A 1 286 ? -6.189 -7.326 26.319 1.00 97.62 286 MET A O 1
ATOM 2295 N N . PHE A 1 287 ? -5.053 -5.396 26.288 1.00 98.19 287 PHE A N 1
ATOM 2296 C CA . PHE A 1 287 ? -6.120 -4.588 26.883 1.00 98.19 287 PHE A CA 1
ATOM 2297 C C . PHE A 1 287 ? -7.000 -3.965 25.804 1.00 98.19 287 PHE A C 1
ATOM 2299 O O . PHE A 1 287 ? -8.221 -3.963 25.927 1.00 98.19 287 PHE A O 1
ATOM 2306 N N . ILE A 1 288 ? -6.378 -3.469 24.733 1.00 98.62 288 ILE A N 1
ATOM 2307 C CA . ILE A 1 288 ? -7.086 -2.862 23.606 1.00 98.62 288 ILE A CA 1
ATOM 2308 C C . ILE A 1 288 ? -7.981 -3.893 22.916 1.00 98.62 288 ILE A C 1
ATOM 2310 O O . ILE A 1 288 ? -9.148 -3.606 22.674 1.00 98.62 288 ILE A O 1
ATOM 2314 N N . ASP A 1 289 ? -7.473 -5.094 22.641 1.00 98.62 289 ASP A N 1
ATOM 2315 C CA . ASP A 1 289 ? -8.211 -6.117 21.898 1.00 98.62 289 ASP A CA 1
ATOM 2316 C C . ASP A 1 289 ? -9.466 -6.593 22.646 1.00 98.62 289 ASP A C 1
ATOM 2318 O O . ASP A 1 289 ? -10.475 -6.851 22.002 1.00 98.62 289 ASP A O 1
ATOM 2322 N N . VAL A 1 290 ? -9.458 -6.624 23.986 1.00 98.25 290 VAL A N 1
ATOM 2323 C CA . VAL A 1 290 ? -10.660 -6.937 24.790 1.00 98.25 290 VAL A CA 1
ATOM 2324 C C . VAL A 1 290 ? -11.753 -5.887 24.577 1.00 98.25 290 VAL A C 1
ATOM 2326 O O . VAL A 1 290 ? -12.932 -6.214 24.445 1.00 98.25 290 VAL A O 1
ATOM 2329 N N . ILE A 1 291 ? -11.365 -4.611 24.508 1.00 98.44 291 ILE A N 1
ATOM 2330 C CA . ILE A 1 291 ? -12.301 -3.514 24.248 1.00 98.44 291 ILE A CA 1
ATOM 2331 C C . ILE A 1 291 ? -12.805 -3.595 22.800 1.00 98.44 291 ILE A C 1
ATOM 2333 O O . ILE A 1 291 ? -14.005 -3.466 22.557 1.00 98.44 291 ILE A O 1
ATOM 2337 N N . LEU A 1 292 ? -11.907 -3.842 21.840 1.00 98.56 292 LEU A N 1
ATOM 2338 C CA . LEU A 1 292 ? -12.263 -3.998 20.428 1.00 98.56 292 LEU A CA 1
ATOM 2339 C C . LEU A 1 292 ? -13.208 -5.180 20.202 1.00 98.56 292 LEU A C 1
ATOM 2341 O O . LEU A 1 292 ? -14.145 -5.042 19.424 1.00 98.56 292 LEU A O 1
ATOM 2345 N N . GLU A 1 293 ? -13.013 -6.304 20.892 1.00 98.31 293 GLU A N 1
ATOM 2346 C CA . GLU A 1 293 ? -13.899 -7.469 20.822 1.00 98.31 293 GLU A CA 1
ATOM 2347 C C . GLU A 1 293 ? -15.314 -7.126 21.295 1.00 98.31 293 GLU A C 1
ATOM 2349 O O . GLU A 1 293 ? -16.287 -7.429 20.605 1.00 98.31 293 GLU A O 1
ATOM 2354 N N . ASN A 1 294 ? -15.443 -6.426 22.426 1.00 97.25 294 ASN A N 1
ATOM 2355 C CA . ASN A 1 294 ? -16.745 -5.988 22.925 1.00 97.25 294 ASN A CA 1
ATOM 2356 C C . ASN A 1 294 ? -17.458 -5.070 21.916 1.00 97.25 294 ASN A C 1
ATOM 2358 O O . ASN A 1 294 ? -18.634 -5.268 21.598 1.00 97.25 294 ASN A O 1
ATOM 2362 N N . ILE A 1 295 ? -16.735 -4.096 21.355 1.00 98.06 295 ILE A N 1
ATOM 2363 C CA . ILE A 1 295 ? -17.276 -3.200 20.326 1.00 98.06 295 ILE A CA 1
ATOM 2364 C C . ILE A 1 295 ? -17.690 -4.003 19.087 1.00 98.06 295 ILE A C 1
ATOM 2366 O O . ILE A 1 295 ? -18.811 -3.862 18.609 1.00 98.06 295 ILE A O 1
ATOM 2370 N N . TYR A 1 296 ? -16.821 -4.885 18.602 1.00 98.12 296 TYR A N 1
ATOM 2371 C CA . TYR A 1 296 ? -17.057 -5.718 17.429 1.00 98.12 296 TYR A CA 1
ATOM 2372 C C . TYR A 1 296 ? -18.325 -6.568 17.569 1.00 98.12 296 TYR A C 1
ATOM 2374 O O . TYR A 1 296 ? -19.173 -6.578 16.678 1.00 98.12 296 TYR A O 1
ATOM 2382 N N . LEU A 1 297 ? -18.495 -7.247 18.706 1.00 96.56 297 LEU A N 1
ATOM 2383 C CA . LEU A 1 297 ? -19.652 -8.108 18.960 1.00 96.56 297 LEU A CA 1
ATOM 2384 C C . LEU A 1 297 ? -20.961 -7.322 19.113 1.00 96.56 297 LEU A C 1
ATOM 2386 O O . LEU A 1 297 ? -22.018 -7.822 18.730 1.00 96.56 297 LEU A O 1
ATOM 2390 N N . THR A 1 298 ? -20.901 -6.102 19.650 1.00 96.62 298 THR A N 1
ATOM 2391 C CA . THR A 1 298 ? -22.076 -5.228 19.824 1.00 96.62 298 THR A CA 1
ATOM 2392 C C . THR A 1 298 ? -22.450 -4.448 18.561 1.00 96.62 298 THR A C 1
ATOM 2394 O O . THR A 1 298 ? -23.584 -3.988 18.455 1.00 96.62 298 THR A O 1
ATOM 2397 N N . HIS A 1 299 ? -21.547 -4.352 17.581 1.00 97.75 299 HIS A N 1
ATOM 2398 C CA . HIS A 1 299 ? -21.740 -3.614 16.328 1.00 97.75 299 HIS A CA 1
ATOM 2399 C C . HIS A 1 299 ? -21.738 -4.551 15.116 1.00 97.75 299 HIS A C 1
ATOM 2401 O O . HIS A 1 299 ? -21.008 -4.348 14.149 1.00 97.75 299 HIS A O 1
ATOM 2407 N N . GLU A 1 300 ? -22.554 -5.606 15.189 1.00 96.56 300 GLU A N 1
ATOM 2408 C CA . GLU A 1 300 ? -22.807 -6.535 14.076 1.00 96.56 300 GLU A CA 1
ATOM 2409 C C . GLU A 1 300 ? -21.532 -7.121 13.449 1.00 96.56 300 GLU A C 1
ATOM 2411 O O . GLU A 1 300 ? -21.464 -7.334 12.241 1.00 96.56 300 GLU A O 1
ATOM 2416 N N . ARG A 1 301 ? -20.519 -7.416 14.275 1.00 97.19 301 ARG A N 1
ATOM 2417 C CA . ARG A 1 301 ? -19.232 -7.964 13.821 1.00 97.19 301 ARG A CA 1
ATOM 2418 C C . ARG A 1 301 ? -18.508 -7.022 12.851 1.00 97.19 301 ARG A C 1
ATOM 2420 O O . ARG A 1 301 ? -17.895 -7.466 11.878 1.00 97.19 301 ARG A O 1
ATOM 2427 N N . SER A 1 302 ? -18.535 -5.721 13.145 1.00 98.06 302 SER A N 1
ATOM 2428 C CA . SER A 1 302 ? -17.810 -4.688 12.406 1.00 98.06 302 SER A CA 1
ATOM 2429 C C . SER A 1 302 ? -17.267 -3.594 13.331 1.00 98.06 302 SER A C 1
ATOM 2431 O O . SER A 1 302 ? -17.843 -3.269 14.366 1.00 98.06 302 SER A O 1
ATOM 2433 N N . LEU A 1 303 ? -16.138 -2.997 12.934 1.00 98.44 303 LEU A N 1
ATOM 2434 C CA . LEU A 1 303 ? -15.650 -1.725 13.489 1.00 98.44 303 LEU A CA 1
ATOM 2435 C C . LEU A 1 303 ? -15.825 -0.558 12.505 1.00 98.44 303 LEU A C 1
ATOM 2437 O O . LEU A 1 303 ? -15.340 0.547 12.756 1.00 98.44 303 LEU A O 1
ATOM 2441 N N . HIS A 1 304 ? -16.514 -0.772 11.379 1.00 98.38 304 HIS A N 1
ATOM 2442 C CA . HIS A 1 304 ? -16.967 0.305 10.510 1.00 98.38 304 HIS A CA 1
ATOM 2443 C C . HIS A 1 304 ? -18.145 1.024 11.181 1.00 98.38 304 HIS A C 1
ATOM 2445 O O . HIS A 1 304 ? -19.307 0.829 10.849 1.00 98.38 304 HIS A O 1
ATOM 2451 N N . ILE A 1 305 ? -17.821 1.846 12.174 1.00 97.88 305 ILE A N 1
ATOM 2452 C CA . ILE A 1 305 ? -18.792 2.502 13.047 1.00 97.88 305 ILE A CA 1
ATOM 2453 C C . ILE A 1 305 ? -18.977 3.957 12.623 1.00 97.88 305 ILE A C 1
ATOM 2455 O O . ILE A 1 305 ? -18.008 4.643 12.295 1.00 97.88 305 ILE A O 1
ATOM 2459 N N . GLY A 1 306 ? -20.213 4.440 12.653 1.00 97.12 306 GLY A N 1
ATOM 2460 C CA . GLY A 1 306 ? -20.551 5.835 12.402 1.00 97.12 306 GLY A CA 1
ATOM 2461 C C . GLY A 1 306 ? -21.324 6.465 13.548 1.00 97.12 306 GLY A C 1
ATOM 2462 O O . GLY A 1 306 ? -21.777 5.797 14.472 1.00 97.12 306 GLY A O 1
ATOM 2463 N N . LYS A 1 307 ? -21.456 7.786 13.491 1.00 97.00 307 LYS A N 1
ATOM 2464 C CA . LYS A 1 307 ? -22.292 8.563 14.403 1.00 97.00 307 LYS A CA 1
ATOM 2465 C C . LYS A 1 307 ? -22.947 9.701 13.636 1.00 97.00 307 LYS A C 1
ATOM 2467 O O . LYS A 1 307 ? -22.268 10.409 12.891 1.00 97.00 307 LYS A O 1
ATOM 2472 N N . ASN A 1 308 ? -24.244 9.910 13.842 1.00 94.19 308 ASN A N 1
ATOM 2473 C CA . ASN A 1 308 ? -25.039 10.950 13.185 1.00 94.19 308 ASN A CA 1
ATOM 2474 C C . ASN A 1 308 ? -24.949 10.885 11.650 1.00 94.19 308 ASN A C 1
ATOM 2476 O O . ASN A 1 308 ? -24.785 11.907 10.980 1.00 94.19 308 ASN A O 1
ATOM 2480 N N . GLY A 1 309 ? -25.010 9.678 11.085 1.00 93.31 309 GLY A N 1
ATOM 2481 C CA . GLY A 1 309 ? -24.971 9.496 9.633 1.00 93.31 309 GLY A CA 1
ATOM 2482 C C . GLY A 1 309 ? -23.580 9.643 8.998 1.00 93.31 309 GLY A C 1
ATOM 2483 O O . GLY A 1 309 ? -23.481 9.710 7.774 1.00 93.31 309 GLY A O 1
ATOM 2484 N N . CYS A 1 310 ? -22.510 9.735 9.797 1.00 96.31 310 CYS A N 1
ATOM 2485 C CA . CYS A 1 310 ? -21.147 9.971 9.321 1.00 96.31 310 CYS A CA 1
ATOM 2486 C C . CYS A 1 310 ? -20.172 8.923 9.872 1.00 96.31 310 CYS A C 1
ATOM 2488 O O . CYS A 1 310 ? -20.172 8.637 11.066 1.00 96.31 310 CYS A O 1
ATOM 2490 N N . SER A 1 311 ? -19.285 8.411 9.017 1.00 97.56 311 SER A N 1
ATOM 2491 C CA . SER A 1 311 ? -18.211 7.481 9.382 1.00 97.56 311 SER A CA 1
ATOM 2492 C C . SER A 1 311 ? -16.957 7.779 8.564 1.00 97.56 311 SER A C 1
ATOM 2494 O O . SER A 1 311 ? -17.033 8.142 7.389 1.00 97.56 311 SER A O 1
ATOM 2496 N N . ARG A 1 312 ? -15.793 7.612 9.190 1.00 97.44 312 ARG A N 1
ATOM 2497 C CA . ARG A 1 312 ? -14.473 7.554 8.549 1.00 97.44 312 ARG A CA 1
ATOM 2498 C C . ARG A 1 312 ? -13.679 6.338 9.040 1.00 97.44 312 ARG A C 1
ATOM 2500 O O . ARG A 1 312 ? -12.463 6.319 8.919 1.00 97.44 312 ARG A O 1
ATOM 2507 N N . ASN A 1 313 ? -14.364 5.320 9.571 1.00 98.44 313 ASN A N 1
ATOM 2508 C CA . ASN A 1 313 ? -13.762 4.077 10.074 1.00 98.44 313 ASN A CA 1
ATOM 2509 C C . ASN A 1 313 ? -13.502 3.019 8.987 1.00 98.44 313 ASN A C 1
ATOM 2511 O O . ASN A 1 313 ? -13.104 1.886 9.280 1.00 98.44 313 ASN A O 1
ATOM 2515 N N . ILE A 1 314 ? -13.717 3.385 7.726 1.00 97.62 314 ILE A N 1
ATOM 2516 C CA . ILE A 1 314 ? -13.210 2.654 6.566 1.00 97.62 314 ILE A CA 1
ATOM 2517 C C . ILE A 1 314 ? -11.677 2.647 6.554 1.00 97.62 314 ILE A C 1
ATOM 2519 O O . ILE A 1 314 ? -11.038 3.576 7.041 1.00 97.62 314 ILE A O 1
ATOM 2523 N N . LEU A 1 315 ? -11.088 1.614 5.950 1.00 98.06 315 LEU A N 1
ATOM 2524 C CA . LEU A 1 315 ? -9.628 1.508 5.817 1.00 98.06 315 LEU A CA 1
ATOM 2525 C C . LEU A 1 315 ? -9.054 2.532 4.816 1.00 98.06 315 LEU A C 1
ATOM 2527 O O . LEU A 1 315 ? -7.932 3.018 4.976 1.00 98.06 315 LEU A O 1
ATOM 2531 N N . LEU A 1 316 ? -9.826 2.832 3.765 1.00 96.75 316 LEU A N 1
ATOM 2532 C CA . LEU A 1 316 ? -9.518 3.774 2.686 1.00 96.75 316 LEU A CA 1
ATOM 2533 C C . LEU A 1 316 ? -10.781 4.107 1.866 1.00 96.75 316 LEU A C 1
ATOM 2535 O O . LEU A 1 316 ? -11.679 3.265 1.750 1.00 96.75 316 LEU A O 1
ATOM 2539 N N . ALA A 1 317 ? -10.823 5.312 1.286 1.00 85.81 317 ALA A N 1
ATOM 2540 C CA . ALA A 1 317 ? -11.836 5.791 0.333 1.00 85.81 317 ALA A CA 1
ATOM 2541 C C . ALA A 1 317 ? -11.193 6.548 -0.822 1.00 85.81 317 ALA A C 1
ATOM 2543 O O . ALA A 1 317 ? -10.226 7.296 -0.561 1.00 85.81 317 ALA A O 1
#

pLDDT: mean 88.83, std 12.41, range [46.38, 98.81]

Organism: NCBI:txid1967621